Protein AF-A0A960XLS1-F1 (afdb_monomer)

Solvent-accessible surface area (backbone atoms only — not comparable to full-atom values): 12782 Å² total; per-residue (Å²): 134,59,59,42,39,40,30,34,37,23,39,67,90,58,53,60,49,36,35,51,34,42,42,31,60,74,79,52,79,79,41,74,62,40,58,59,20,38,40,70,58,47,58,51,45,67,82,62,80,33,66,76,45,78,40,75,60,77,65,92,53,52,68,72,94,53,29,79,58,49,65,67,47,89,54,50,43,68,85,67,47,75,59,78,71,44,55,29,22,41,37,44,34,39,19,44,78,88,36,69,40,63,55,54,78,94,32,51,75,46,71,49,62,91,61,65,46,77,48,77,50,82,59,67,60,90,70,37,54,80,32,36,44,38,39,75,61,87,69,74,73,60,77,62,45,79,77,41,78,48,77,55,98,75,25,41,35,43,26,31,41,37,48,51,66,34,59,34,31,39,29,34,39,78,55,90,83,58,59,78,90,73,41,45,76,79,46,75,51,61,23,36,84,87,15,41,39,75,48,80,39,85,59,81,92,65,94,72,76,72,47,77,48,76,42,64,75,78,132

Sequence (219 aa):
SRHWTVAWVTTASGAFIKTLWIQGNRSSFWSSHWDKHCRAWYAARNGSQALDGYTSATATSYTGVNSPILPSWDCRDANGNLVPDGQYRFWVQYAEDSGQGPYTTNGLLWTKGPAADEWTYPDQGANFTGMKVVWNPVLPPEPPEITAARIKDGDLILAGVGPASHTFHVITSDDLLLPLSQWTAVATNQINAAGEFSVTNKVEGVSGARLYRLRLPWP

Foldseek 3Di:
DFKWKWKFKAFLVLAGFATAEIEADPVCVPPPLCCWAVVVVVVSCVPPPQYHDYDNDRPPDQFDPNFDAPDADQCAGSVRDHDDWAKMFMKMFIGDSVGYGDMDPSGDIDTDDPAWDKAFDPAPPRRRPRHIYTYHDPDDWDFWDFPDWDDDPQKIKTKTFTDAFFKKFKWKDPDPPDDPVPTHTQDIDTQHRVGIDIDIGHPPDDDHDMDIDMGTDDD

Mean predicted aligned error: 10.86 Å

Structure (mmCIF, N/CA/C/O backbone):
data_AF-A0A960XLS1-F1
#
_entry.id   AF-A0A960XLS1-F1
#
loop_
_atom_site.group_PDB
_atom_site.id
_atom_site.type_symbol
_atom_site.label_atom_id
_atom_site.label_alt_id
_atom_site.label_comp_id
_atom_site.label_asym_id
_atom_site.label_entity_id
_atom_site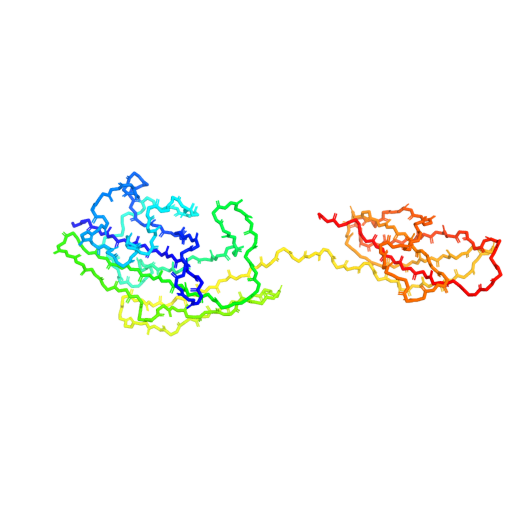.label_seq_id
_atom_site.pdbx_PDB_ins_code
_atom_site.Cartn_x
_atom_site.Cartn_y
_atom_site.Cartn_z
_atom_site.occupancy
_atom_site.B_iso_or_equiv
_atom_site.auth_seq_id
_atom_site.auth_comp_id
_atom_site.auth_asym_id
_atom_site.auth_atom_id
_atom_site.pdbx_PDB_model_num
ATOM 1 N N . SER A 1 1 ? 28.263 12.226 -21.391 1.00 52.28 1 SER A N 1
ATOM 2 C CA . SER A 1 1 ? 27.051 11.515 -21.829 1.00 52.28 1 SER A CA 1
ATOM 3 C C . SER A 1 1 ? 25.921 11.890 -20.894 1.00 52.28 1 SER A C 1
ATOM 5 O O . SER A 1 1 ? 26.189 12.050 -19.707 1.00 52.28 1 SER A O 1
ATOM 7 N N . ARG A 1 2 ? 24.711 12.161 -21.398 1.00 64.06 2 ARG A N 1
ATOM 8 C CA . ARG A 1 2 ? 23.530 12.283 -20.531 1.00 64.06 2 ARG A CA 1
ATOM 9 C C . ARG A 1 2 ? 22.924 10.899 -20.384 1.00 64.06 2 ARG A C 1
ATOM 11 O O . ARG A 1 2 ? 22.768 10.191 -21.373 1.00 64.06 2 ARG A O 1
ATOM 18 N N . HIS A 1 3 ? 22.612 10.549 -19.151 1.00 73.19 3 HIS A N 1
ATOM 19 C CA . HIS A 1 3 ? 22.060 9.259 -18.800 1.00 73.19 3 HIS A CA 1
ATOM 20 C C . HIS A 1 3 ? 20.623 9.448 -18.326 1.00 73.19 3 HIS A C 1
ATOM 22 O O . HIS A 1 3 ? 20.310 10.422 -17.636 1.00 73.19 3 HIS A O 1
ATOM 28 N N . TRP A 1 4 ? 19.757 8.529 -18.728 1.00 78.81 4 TRP A N 1
ATOM 29 C CA . TRP A 1 4 ? 18.318 8.614 -18.552 1.00 78.81 4 TRP A CA 1
ATOM 30 C C . TRP A 1 4 ? 17.868 7.397 -17.767 1.00 78.81 4 TRP A C 1
ATOM 32 O O . TRP A 1 4 ? 18.011 6.269 -18.232 1.00 78.81 4 TRP A O 1
ATOM 42 N N . THR A 1 5 ? 17.335 7.621 -16.570 1.00 81.88 5 THR A N 1
ATOM 43 C CA . THR A 1 5 ? 16.834 6.518 -15.754 1.00 81.88 5 THR A CA 1
ATOM 44 C C . THR A 1 5 ? 15.498 6.870 -15.147 1.00 81.88 5 THR A C 1
ATOM 46 O O . THR A 1 5 ? 15.299 7.980 -14.648 1.00 81.88 5 THR A O 1
ATOM 49 N N . VAL A 1 6 ? 14.578 5.918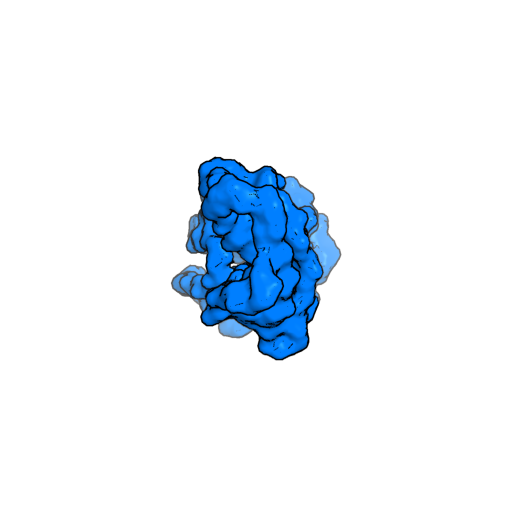 -15.212 1.00 86.12 6 VAL A N 1
ATOM 50 C CA . VAL A 1 6 ? 13.217 6.094 -14.731 1.00 86.12 6 VAL A CA 1
ATOM 51 C C . VAL A 1 6 ? 12.678 4.799 -14.150 1.00 86.12 6 VAL A C 1
ATOM 53 O O . VAL A 1 6 ? 12.883 3.722 -14.709 1.00 86.12 6 VAL A O 1
ATOM 56 N N . ALA A 1 7 ? 11.966 4.925 -13.034 1.00 88.94 7 ALA A N 1
ATOM 57 C CA . ALA A 1 7 ? 11.206 3.854 -12.422 1.00 88.94 7 ALA A CA 1
ATOM 58 C C . ALA A 1 7 ? 9.726 4.233 -12.336 1.00 88.94 7 ALA A C 1
ATOM 60 O O . ALA A 1 7 ? 9.372 5.354 -11.957 1.00 88.94 7 ALA A O 1
ATOM 61 N N . TRP A 1 8 ? 8.848 3.296 -12.676 1.00 92.88 8 TRP A N 1
ATOM 62 C CA . TRP A 1 8 ? 7.403 3.498 -12.620 1.00 92.88 8 TRP A CA 1
ATOM 63 C C . TRP A 1 8 ? 6.681 2.241 -12.162 1.00 92.88 8 TRP A C 1
ATOM 65 O O . TRP A 1 8 ? 7.228 1.139 -12.182 1.00 92.88 8 TRP A O 1
ATOM 75 N N . VAL A 1 9 ? 5.433 2.424 -11.750 1.00 94.25 9 VAL A N 1
ATOM 76 C CA . VAL A 1 9 ? 4.561 1.339 -11.319 1.00 94.25 9 VAL A CA 1
ATOM 77 C C . VAL A 1 9 ? 3.287 1.323 -12.151 1.00 94.25 9 VAL A C 1
ATOM 79 O O . VAL A 1 9 ? 2.709 2.362 -12.490 1.00 94.25 9 VAL A O 1
ATOM 82 N N . THR A 1 10 ? 2.865 0.115 -12.505 1.00 96.56 10 THR A N 1
ATOM 83 C CA . THR A 1 10 ? 1.594 -0.164 -13.166 1.00 96.56 10 THR A CA 1
ATOM 84 C C . THR A 1 10 ? 0.795 -1.162 -12.340 1.00 96.56 10 THR A C 1
ATOM 86 O O . THR A 1 10 ? 1.341 -1.925 -11.541 1.00 96.56 10 THR A O 1
ATOM 89 N N . THR A 1 11 ? -0.506 -1.233 -12.592 1.00 96.81 11 THR A N 1
ATOM 90 C CA . THR A 1 11 ? -1.292 -2.426 -12.252 1.00 96.81 11 THR A CA 1
ATOM 91 C C . THR A 1 11 ? -0.721 -3.659 -12.969 1.00 96.81 11 THR A C 1
ATOM 93 O O . THR A 1 11 ? 0.024 -3.535 -13.952 1.00 96.81 11 THR A O 1
ATOM 96 N N . ALA A 1 12 ? -1.085 -4.864 -12.523 1.00 95.50 12 ALA A N 1
ATOM 97 C CA . ALA A 1 12 ? -0.672 -6.104 -13.185 1.00 95.50 12 ALA A CA 1
ATOM 98 C C . ALA A 1 12 ? -1.080 -6.195 -14.669 1.00 95.50 12 ALA A C 1
ATOM 100 O O . ALA A 1 12 ? -0.363 -6.829 -15.448 1.00 95.50 12 ALA A O 1
ATOM 101 N N . SER A 1 13 ? -2.184 -5.541 -15.057 1.00 95.12 13 SER A N 1
ATOM 102 C CA . SER A 1 13 ? -2.692 -5.460 -16.435 1.00 95.12 13 SER A CA 1
ATOM 103 C C . SER A 1 13 ? -2.012 -4.382 -17.289 1.00 95.12 13 SER A C 1
ATOM 105 O O . SER A 1 13 ? -2.307 -4.271 -18.476 1.00 95.12 13 SER A O 1
ATOM 107 N N . GLY A 1 14 ? -1.091 -3.602 -16.714 1.00 94.06 14 GLY A N 1
ATOM 108 C CA . GLY A 1 14 ? -0.292 -2.606 -17.430 1.00 94.06 14 GLY A CA 1
ATOM 109 C C . GLY A 1 14 ? -0.834 -1.176 -17.374 1.00 94.06 14 GLY A C 1
ATOM 110 O O . GLY A 1 14 ? -0.204 -0.279 -17.929 1.00 94.06 14 GLY A O 1
ATOM 111 N N . ALA A 1 15 ? -1.948 -0.921 -16.679 1.00 95.38 15 ALA A N 1
ATOM 112 C CA . ALA A 1 15 ? -2.426 0.448 -16.479 1.00 95.38 15 ALA A CA 1
ATOM 113 C C . ALA A 1 15 ? -1.453 1.238 -15.590 1.00 95.38 15 ALA A C 1
ATOM 115 O O . ALA A 1 15 ? -1.102 0.784 -14.498 1.00 95.38 15 ALA A O 1
ATOM 116 N N . PHE A 1 16 ? -1.024 2.408 -16.057 1.00 96.31 16 PHE A N 1
ATOM 117 C CA . PHE A 1 16 ? -0.063 3.262 -15.366 1.00 96.31 16 PHE A CA 1
ATOM 118 C C . PHE A 1 16 ? -0.643 3.865 -14.088 1.00 96.31 16 PHE A C 1
ATOM 120 O O . PHE A 1 16 ? -1.756 4.382 -14.097 1.00 96.31 16 PHE A O 1
ATOM 127 N N . ILE A 1 17 ? 0.132 3.825 -13.004 1.00 94.94 17 ILE A N 1
ATOM 128 C CA . ILE A 1 17 ? -0.247 4.436 -11.726 1.00 94.94 17 ILE A CA 1
ATOM 129 C C . ILE A 1 17 ? 0.553 5.719 -11.535 1.00 94.94 17 ILE A C 1
ATOM 131 O O . ILE A 1 17 ? -0.028 6.803 -11.488 1.00 94.94 17 ILE A O 1
ATOM 135 N N . LYS A 1 18 ? 1.887 5.615 -11.474 1.00 91.75 18 LYS A N 1
ATOM 136 C CA . LYS A 1 18 ? 2.768 6.785 -11.410 1.00 91.75 18 LYS A CA 1
ATOM 137 C C . LYS A 1 18 ? 4.217 6.476 -11.747 1.00 91.75 18 LYS A C 1
ATOM 139 O O . LYS A 1 18 ? 4.667 5.330 -11.708 1.00 91.75 18 LYS A O 1
ATOM 144 N N . THR A 1 19 ? 4.958 7.546 -12.005 1.00 91.25 19 THR A N 1
ATOM 145 C CA . THR A 1 19 ? 6.417 7.525 -11.991 1.00 91.25 19 THR A CA 1
ATOM 146 C C . THR A 1 19 ? 6.877 7.617 -10.543 1.00 91.25 19 THR A C 1
ATOM 148 O O . THR A 1 19 ? 6.554 8.576 -9.846 1.00 91.25 19 THR A O 1
ATOM 151 N N . LEU A 1 20 ? 7.620 6.622 -10.079 1.00 87.19 20 LEU A N 1
ATOM 152 C CA . LEU A 1 20 ? 8.132 6.609 -8.711 1.00 87.19 20 LEU A CA 1
ATOM 153 C C . LEU A 1 20 ? 9.377 7.476 -8.598 1.00 87.19 20 LEU A C 1
ATOM 155 O O . LEU A 1 20 ? 9.570 8.185 -7.613 1.00 87.19 20 LEU A O 1
ATOM 159 N N . TRP A 1 21 ? 10.217 7.429 -9.630 1.00 82.88 21 TRP A N 1
ATOM 160 C CA . TRP A 1 21 ? 11.499 8.102 -9.607 1.00 82.88 21 TRP A CA 1
ATOM 161 C C . TRP A 1 21 ? 12.023 8.382 -11.010 1.00 82.88 21 TRP A C 1
ATOM 163 O O . TRP A 1 21 ? 11.884 7.561 -11.917 1.00 82.88 21 TRP A O 1
ATOM 173 N N . ILE A 1 22 ? 12.653 9.545 -11.163 1.00 81.31 22 ILE A N 1
ATOM 174 C CA . ILE A 1 22 ? 13.469 9.901 -12.323 1.00 81.31 22 ILE A CA 1
ATOM 175 C C . ILE A 1 22 ? 14.846 10.369 -11.870 1.00 81.31 22 ILE A C 1
ATOM 177 O O . ILE A 1 22 ? 14.981 11.057 -10.851 1.00 81.31 22 ILE A O 1
ATOM 181 N N . GLN A 1 23 ? 15.848 10.060 -12.685 1.00 76.62 23 GLN A N 1
ATOM 182 C CA . GLN A 1 23 ? 17.189 10.606 -12.556 1.00 76.62 23 GLN A CA 1
ATOM 183 C C . GLN A 1 23 ? 17.457 11.656 -13.626 1.00 76.62 23 GLN A C 1
ATOM 185 O O . GLN A 1 23 ? 17.274 11.400 -14.815 1.00 76.62 23 GLN A O 1
ATOM 190 N N . GLY A 1 24 ? 17.937 12.824 -13.203 1.00 64.69 24 GLY A N 1
ATOM 191 C CA . GLY A 1 24 ? 18.240 13.950 -14.084 1.00 64.69 24 GLY A CA 1
ATOM 192 C C . GLY A 1 24 ? 17.468 15.201 -13.679 1.00 64.69 24 GLY A C 1
ATOM 193 O O . GLY A 1 24 ? 16.767 15.214 -12.674 1.00 64.69 24 GLY A O 1
ATOM 194 N N . ASN A 1 25 ? 17.599 16.292 -14.437 1.00 64.12 25 ASN A N 1
ATOM 195 C CA . ASN A 1 25 ? 16.914 17.550 -14.115 1.00 64.12 25 ASN A CA 1
ATOM 196 C C . ASN A 1 25 ? 15.391 17.335 -14.080 1.00 64.12 25 ASN A C 1
ATOM 198 O O . ASN A 1 25 ? 14.849 16.779 -15.031 1.00 64.12 25 ASN A O 1
ATOM 202 N N . ARG A 1 26 ? 14.682 17.817 -13.048 1.00 65.06 26 ARG A N 1
ATOM 203 C CA . ARG A 1 26 ? 13.215 17.731 -12.970 1.00 65.06 26 ARG A CA 1
ATOM 204 C C . ARG A 1 26 ? 12.559 18.243 -14.254 1.00 65.06 26 ARG A C 1
ATOM 206 O O . ARG A 1 26 ? 11.665 17.578 -14.759 1.00 65.06 26 ARG A O 1
ATOM 213 N N . SER A 1 27 ? 13.053 19.343 -14.837 1.00 68.44 27 SER A N 1
ATOM 214 C CA . SER A 1 27 ? 12.541 19.899 -16.106 1.00 68.44 27 SER A CA 1
ATOM 215 C C . SER A 1 27 ? 12.599 18.916 -17.282 1.00 68.44 27 SER A C 1
ATOM 217 O O . SER A 1 27 ? 11.830 19.044 -18.234 1.00 68.44 27 SER A O 1
ATOM 219 N N . SER A 1 28 ? 13.460 17.898 -17.206 1.00 71.62 28 SER A N 1
ATOM 220 C CA . SER A 1 28 ? 13.529 16.838 -18.203 1.00 71.62 28 SER A CA 1
ATOM 221 C C . SER A 1 28 ? 12.280 15.967 -18.214 1.00 71.62 28 SER A C 1
ATOM 223 O O . SER A 1 28 ? 11.989 15.422 -19.265 1.00 71.62 28 SER A O 1
ATOM 225 N N . PHE A 1 29 ? 11.496 15.859 -17.133 1.00 77.00 29 PHE A N 1
ATOM 226 C CA . PHE A 1 29 ? 10.290 15.012 -17.083 1.00 77.00 29 PHE A CA 1
ATOM 227 C C . PHE A 1 29 ? 9.288 15.325 -18.212 1.00 77.00 29 PHE A C 1
ATOM 229 O O . PHE A 1 29 ? 8.604 14.438 -18.732 1.00 77.00 29 PHE A O 1
ATOM 236 N N . TRP A 1 30 ? 9.232 16.590 -18.631 1.00 79.38 30 TRP A N 1
ATOM 237 C CA . TRP A 1 30 ? 8.376 17.072 -19.719 1.00 79.38 30 TRP A CA 1
ATOM 238 C C . TRP A 1 30 ? 9.078 17.080 -21.083 1.00 79.38 30 TRP A C 1
ATOM 240 O O . TRP A 1 30 ? 8.475 17.443 -22.088 1.00 79.38 30 TRP A O 1
ATOM 250 N N . SER A 1 31 ? 10.343 16.668 -21.142 1.00 82.50 31 SER A N 1
ATOM 251 C CA . SER A 1 31 ? 11.108 16.600 -22.381 1.00 82.50 31 SER A CA 1
ATOM 252 C C . SER A 1 31 ? 10.605 15.474 -23.282 1.00 82.50 31 SER A C 1
ATOM 254 O O . SER A 1 31 ? 10.362 14.349 -22.842 1.00 82.50 31 SER A O 1
ATOM 256 N N . SER A 1 32 ? 10.526 15.761 -24.578 1.00 81.56 32 SER A N 1
ATOM 257 C CA . SER A 1 32 ? 10.305 14.759 -25.622 1.00 81.56 32 SER A CA 1
ATOM 258 C C . SER A 1 32 ? 11.502 13.822 -25.818 1.00 81.56 32 SER A C 1
ATOM 260 O O . SER A 1 32 ? 11.364 12.799 -26.481 1.00 81.56 32 SER A O 1
ATOM 262 N N . HIS A 1 33 ? 12.665 14.106 -25.217 1.00 82.69 33 HIS A N 1
ATOM 263 C CA . HIS A 1 33 ? 13.826 13.212 -25.270 1.00 82.69 33 HIS A CA 1
ATOM 264 C C . HIS A 1 33 ? 13.544 11.834 -24.667 1.00 82.69 33 HIS A C 1
ATOM 266 O O . HIS A 1 33 ? 14.067 10.837 -25.158 1.00 82.69 33 HIS A O 1
ATOM 272 N N . TRP A 1 34 ? 12.659 11.738 -23.674 1.00 86.25 34 TRP A N 1
ATOM 273 C CA . TRP A 1 34 ? 12.304 10.447 -23.091 1.00 86.25 34 TRP A CA 1
ATOM 274 C C . TRP A 1 34 ? 11.673 9.469 -24.092 1.00 86.25 34 TRP A C 1
ATOM 276 O O . TRP A 1 34 ? 11.849 8.270 -23.922 1.00 86.25 34 TRP A O 1
ATOM 286 N N . ASP A 1 35 ? 11.022 9.937 -25.162 1.00 86.56 35 ASP A N 1
ATOM 287 C CA . ASP A 1 35 ? 10.530 9.053 -26.232 1.00 86.56 35 ASP A CA 1
ATOM 288 C C . ASP A 1 35 ? 11.684 8.375 -26.999 1.00 86.56 35 ASP A C 1
ATOM 290 O O . ASP A 1 35 ? 11.578 7.229 -27.432 1.00 86.56 35 ASP A O 1
ATOM 294 N N . LYS A 1 36 ? 12.840 9.044 -27.106 1.00 85.19 36 LYS A N 1
ATOM 295 C CA . LYS A 1 36 ? 14.030 8.538 -27.811 1.00 85.19 36 LYS A CA 1
ATOM 296 C C . LYS A 1 36 ? 14.934 7.646 -26.959 1.00 85.19 36 LYS A C 1
ATOM 298 O O . LYS A 1 36 ? 15.678 6.854 -27.537 1.00 85.19 36 LYS A O 1
ATOM 303 N N . HIS A 1 37 ? 14.854 7.751 -25.632 1.00 84.81 37 HIS A N 1
ATOM 304 C CA . HIS A 1 37 ? 15.751 7.045 -24.708 1.00 84.81 37 HIS A CA 1
ATOM 305 C C . HIS A 1 37 ? 15.012 6.034 -23.823 1.00 84.81 37 HIS A C 1
ATOM 307 O O . HIS A 1 37 ? 15.439 4.888 -23.712 1.00 84.81 37 HIS A O 1
ATOM 313 N N . CYS A 1 38 ? 13.866 6.408 -23.249 1.00 88.88 38 CYS A N 1
ATOM 314 C CA . CYS A 1 38 ? 13.055 5.531 -22.403 1.00 88.88 38 CYS A CA 1
ATOM 315 C C . CYS A 1 38 ? 11.625 5.400 -22.942 1.00 88.88 38 CYS A C 1
ATOM 317 O O . CYS A 1 38 ? 10.649 5.761 -22.275 1.00 88.88 38 CYS A O 1
ATOM 319 N N . ARG A 1 39 ? 11.489 4.885 -24.171 1.00 91.31 39 ARG A N 1
ATOM 320 C CA . ARG A 1 39 ? 10.191 4.788 -24.857 1.00 91.31 39 ARG A CA 1
ATOM 321 C C . ARG A 1 39 ? 9.182 3.914 -24.126 1.00 91.31 39 ARG A C 1
ATOM 323 O O . ARG A 1 39 ? 7.991 4.194 -24.205 1.00 91.31 39 ARG A O 1
ATOM 330 N N . ALA A 1 40 ? 9.631 2.870 -23.426 1.00 93.12 40 ALA A N 1
ATOM 331 C CA . ALA A 1 40 ? 8.726 1.983 -22.699 1.00 93.12 40 ALA A CA 1
ATOM 332 C C . ALA A 1 40 ? 8.013 2.756 -21.582 1.00 93.12 40 ALA A C 1
ATOM 334 O O . ALA A 1 40 ? 6.785 2.733 -21.508 1.00 93.12 40 ALA A O 1
ATOM 335 N N . TRP A 1 41 ? 8.764 3.535 -20.798 1.00 93.12 41 TRP A N 1
ATOM 336 C CA . TRP A 1 41 ? 8.175 4.459 -19.832 1.00 93.12 41 TRP A CA 1
ATOM 337 C C . TRP A 1 41 ? 7.329 5.546 -20.504 1.00 93.12 41 TRP A C 1
ATOM 339 O O . TRP A 1 41 ? 6.206 5.803 -20.071 1.00 93.12 41 TRP A O 1
ATOM 349 N N . TYR A 1 42 ? 7.841 6.183 -21.564 1.00 91.88 42 TYR A N 1
ATOM 350 C CA . TYR A 1 42 ? 7.155 7.297 -22.225 1.00 91.88 42 TYR A CA 1
ATOM 351 C C . TYR A 1 42 ? 5.793 6.884 -22.804 1.00 91.88 42 TYR A C 1
ATOM 353 O O . TYR A 1 42 ? 4.821 7.630 -22.682 1.00 91.88 42 TYR A O 1
ATOM 361 N N . ALA A 1 43 ? 5.708 5.679 -23.372 1.00 92.81 43 ALA A N 1
ATOM 362 C CA . ALA A 1 43 ? 4.460 5.087 -23.834 1.00 92.81 43 ALA A CA 1
ATOM 363 C C . ALA A 1 43 ? 3.550 4.698 -22.659 1.00 92.81 43 ALA A C 1
ATOM 365 O O . ALA A 1 43 ? 2.372 5.048 -22.667 1.00 92.81 43 ALA A O 1
ATOM 366 N N . ALA A 1 44 ? 4.091 4.033 -21.630 1.00 94.75 44 ALA A N 1
ATOM 367 C CA . ALA A 1 44 ? 3.313 3.592 -20.472 1.00 94.75 44 ALA A CA 1
ATOM 368 C C . ALA A 1 44 ? 2.662 4.764 -19.730 1.00 94.75 44 ALA A C 1
ATOM 370 O O . ALA A 1 44 ? 1.482 4.698 -19.395 1.00 94.75 44 ALA A O 1
ATOM 371 N N . ARG A 1 45 ? 3.398 5.861 -19.508 1.00 92.69 45 ARG A N 1
ATOM 372 C CA . ARG A 1 45 ? 2.861 7.027 -18.795 1.00 92.69 45 ARG A CA 1
ATOM 373 C C . ARG A 1 45 ? 1.740 7.728 -19.554 1.00 92.69 45 ARG A C 1
ATOM 375 O O . ARG A 1 45 ? 0.946 8.406 -18.916 1.00 92.69 45 ARG A O 1
ATOM 382 N N . ASN A 1 46 ? 1.702 7.621 -20.886 1.00 92.50 46 ASN A N 1
ATOM 383 C CA . ASN A 1 46 ? 0.688 8.228 -21.754 1.00 92.50 46 ASN A CA 1
ATOM 384 C C . ASN A 1 46 ? 0.331 9.687 -21.375 1.00 92.50 46 ASN A C 1
ATOM 386 O O . ASN A 1 46 ? -0.829 10.041 -21.187 1.00 92.50 46 ASN A O 1
ATOM 390 N N . GLY A 1 47 ? 1.352 10.527 -21.170 1.00 89.31 47 GLY A N 1
ATOM 391 C CA . GLY A 1 47 ? 1.184 11.934 -20.777 1.00 89.31 47 GLY A CA 1
ATOM 392 C C . GLY A 1 47 ? 0.885 12.193 -19.292 1.00 89.31 47 GLY A C 1
ATOM 393 O O . GLY A 1 47 ? 0.841 13.355 -18.892 1.00 89.31 47 GLY A O 1
ATOM 394 N N . SER A 1 48 ? 0.736 11.155 -18.461 1.00 90.50 48 SER A N 1
ATOM 395 C CA . SER A 1 48 ? 0.557 11.293 -17.012 1.00 90.50 48 SER A CA 1
ATOM 396 C C . SER A 1 48 ? 1.697 12.084 -16.372 1.00 90.50 48 SER A C 1
ATOM 398 O O . SER A 1 48 ? 2.882 11.863 -16.646 1.00 90.50 48 SER A O 1
ATOM 400 N N . GLN A 1 49 ? 1.315 13.000 -15.484 1.00 89.00 49 GLN A N 1
ATOM 401 C CA . GLN A 1 49 ? 2.226 13.858 -14.728 1.00 89.00 49 GLN A CA 1
ATOM 402 C C . GLN A 1 49 ? 2.480 13.348 -13.303 1.00 89.00 49 GLN A C 1
ATOM 404 O O . GLN A 1 49 ? 3.168 14.008 -12.529 1.00 89.00 49 GLN A O 1
ATOM 409 N N . ALA A 1 50 ? 1.939 12.176 -12.963 1.00 89.38 50 ALA A N 1
ATOM 410 C CA . ALA A 1 50 ? 2.083 11.562 -11.652 1.00 89.38 50 ALA A CA 1
ATOM 411 C C . ALA A 1 50 ? 3.551 11.190 -11.381 1.00 89.38 50 ALA A C 1
ATOM 413 O O . ALA A 1 50 ? 4.106 10.305 -12.046 1.00 89.38 50 ALA A O 1
ATOM 414 N N . LEU A 1 51 ? 4.167 11.872 -10.413 1.00 86.81 51 LEU A N 1
ATOM 415 C CA . LEU A 1 51 ? 5.575 11.729 -10.048 1.00 86.81 51 LEU A CA 1
ATOM 416 C C . LEU A 1 51 ? 5.760 11.894 -8.532 1.00 86.81 51 LEU A C 1
ATOM 418 O O . LEU A 1 51 ? 5.415 12.951 -8.008 1.00 86.81 51 LEU A O 1
ATOM 422 N N . ASP A 1 52 ? 6.362 10.901 -7.871 1.00 78.81 52 ASP A N 1
ATOM 423 C CA . ASP A 1 52 ? 6.689 10.963 -6.434 1.00 78.81 52 ASP A CA 1
ATOM 424 C C . ASP A 1 52 ? 8.049 11.594 -6.146 1.00 78.81 52 ASP A C 1
ATOM 426 O O . ASP A 1 52 ? 8.143 12.633 -5.494 1.00 78.81 52 ASP A O 1
ATOM 430 N N . GLY A 1 53 ? 9.124 10.966 -6.624 1.00 66.56 53 GLY A N 1
ATOM 431 C CA . GLY A 1 53 ? 10.495 11.346 -6.299 1.00 66.56 53 GLY A CA 1
ATOM 432 C C . GLY A 1 53 ? 11.281 11.864 -7.501 1.00 66.56 53 GLY A C 1
ATOM 433 O O . GLY A 1 53 ? 11.142 11.389 -8.626 1.00 66.56 53 GLY A O 1
ATOM 434 N N . TYR A 1 54 ? 12.171 12.823 -7.251 1.00 63.75 54 TYR A N 1
ATOM 435 C CA . TYR A 1 54 ? 13.188 13.294 -8.194 1.00 63.75 54 TYR A CA 1
ATOM 436 C C . TYR A 1 54 ? 14.532 13.346 -7.473 1.00 63.75 54 TYR A C 1
ATOM 438 O O . TYR A 1 54 ? 14.593 13.803 -6.331 1.00 63.75 54 TYR A O 1
ATOM 446 N N . THR A 1 55 ? 15.613 12.953 -8.147 1.00 56.00 55 THR A N 1
ATOM 447 C CA . THR A 1 55 ? 16.969 13.290 -7.700 1.00 56.00 55 THR A CA 1
ATOM 448 C C . THR A 1 55 ? 17.737 13.995 -8.820 1.00 56.00 55 THR A C 1
ATOM 450 O O . THR A 1 55 ? 17.729 13.577 -9.977 1.00 56.00 55 THR A O 1
ATOM 453 N N . SER A 1 56 ? 18.422 15.092 -8.473 1.00 48.69 56 SER A N 1
ATOM 454 C CA . SER A 1 56 ? 19.259 15.884 -9.391 1.00 48.69 56 SER A CA 1
ATOM 455 C C . SER A 1 56 ? 20.585 15.209 -9.756 1.00 48.69 56 SER A C 1
ATOM 457 O O . SER A 1 56 ? 21.375 15.769 -10.518 1.00 48.69 56 SER A O 1
ATOM 459 N N . ALA A 1 57 ? 20.864 14.039 -9.177 1.00 50.66 57 ALA A N 1
ATOM 460 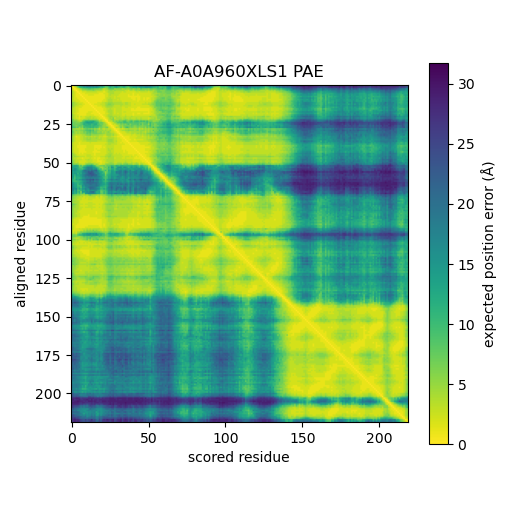C CA . ALA A 1 57 ? 22.150 13.378 -9.285 1.00 50.66 57 ALA A CA 1
ATOM 461 C C . ALA A 1 57 ? 22.381 12.903 -10.723 1.00 50.66 57 ALA A C 1
ATOM 463 O O . ALA A 1 57 ? 21.666 12.042 -11.230 1.00 50.66 57 ALA A O 1
ATOM 464 N N . THR A 1 58 ? 23.414 13.440 -11.370 1.00 50.81 58 THR A N 1
ATOM 465 C CA . THR A 1 58 ? 23.938 12.869 -12.614 1.00 50.81 58 THR A CA 1
ATOM 466 C C . THR A 1 58 ? 24.784 11.660 -12.223 1.00 50.81 58 THR A C 1
ATOM 468 O O . THR A 1 58 ? 25.898 11.847 -11.738 1.00 50.81 58 THR A O 1
ATOM 471 N N . ALA A 1 59 ? 24.278 10.430 -12.362 1.00 52.34 59 ALA A N 1
ATOM 472 C CA . ALA A 1 59 ? 25.159 9.268 -12.258 1.00 52.34 59 ALA A CA 1
ATOM 473 C C . ALA A 1 59 ? 26.060 9.250 -13.495 1.00 52.34 59 ALA A C 1
ATOM 475 O O . ALA A 1 59 ? 25.582 9.312 -14.624 1.00 52.34 59 ALA A O 1
ATOM 476 N N . THR A 1 60 ? 27.370 9.230 -13.270 1.00 49.31 60 THR A N 1
ATOM 477 C CA . THR A 1 60 ? 28.395 9.144 -14.320 1.00 49.31 60 THR A CA 1
ATOM 478 C C . THR A 1 60 ? 28.799 7.696 -14.619 1.00 49.31 60 THR A C 1
ATOM 480 O O . THR A 1 60 ? 29.581 7.454 -15.535 1.00 49.31 60 THR A O 1
ATOM 483 N N . SER A 1 61 ? 28.273 6.731 -13.853 1.00 51.34 61 SER A N 1
ATOM 484 C CA . SER A 1 61 ? 28.408 5.288 -14.061 1.00 51.34 61 SER A CA 1
ATOM 485 C C . SER A 1 61 ? 27.226 4.543 -13.430 1.00 51.34 61 SER A C 1
ATOM 487 O O . SER A 1 61 ? 26.698 4.979 -12.409 1.00 51.34 61 SER A O 1
ATOM 489 N N . TYR A 1 62 ? 26.828 3.413 -14.022 1.00 55.97 62 TYR A N 1
ATOM 490 C CA . TYR A 1 62 ? 25.672 2.604 -13.592 1.00 55.97 62 TYR A CA 1
ATOM 491 C C . TYR A 1 62 ? 26.064 1.237 -13.016 1.00 55.97 62 TYR A C 1
ATOM 493 O O . TYR A 1 62 ? 25.243 0.332 -12.915 1.00 55.97 62 TYR A O 1
ATOM 501 N N . THR A 1 63 ? 27.321 1.072 -12.605 1.00 49.28 63 THR A N 1
ATOM 502 C CA . THR A 1 63 ? 27.798 -0.129 -11.906 1.00 49.28 63 THR A CA 1
ATOM 503 C C . THR A 1 63 ? 27.678 0.044 -10.392 1.00 49.28 63 THR A C 1
ATOM 505 O O . THR A 1 63 ? 28.081 1.079 -9.857 1.00 49.28 63 THR A O 1
ATOM 508 N N . GLY A 1 64 ? 27.197 -0.979 -9.683 1.00 48.44 64 GLY A N 1
ATOM 509 C CA . GLY A 1 64 ? 27.114 -0.972 -8.217 1.00 48.44 64 GLY A CA 1
ATOM 510 C C . GLY A 1 64 ? 26.005 -0.058 -7.677 1.00 48.44 64 GLY A C 1
ATOM 511 O O . GLY A 1 64 ? 24.924 0.013 -8.248 1.00 48.44 64 GLY A O 1
ATOM 512 N N . VAL A 1 65 ? 26.271 0.663 -6.584 1.00 40.78 65 VAL A N 1
ATOM 513 C CA . VAL A 1 65 ? 25.291 1.495 -5.840 1.00 40.78 65 VAL A CA 1
ATOM 514 C C . VAL A 1 65 ? 24.719 2.701 -6.607 1.00 40.78 65 VAL A C 1
ATOM 516 O O . VAL A 1 65 ? 23.833 3.378 -6.097 1.00 40.78 65 VAL A O 1
ATOM 519 N N . ASN A 1 66 ? 25.214 2.970 -7.820 1.00 43.28 66 ASN A N 1
ATOM 520 C CA . ASN A 1 66 ? 24.721 4.027 -8.711 1.00 43.28 66 ASN A CA 1
ATOM 521 C C . ASN A 1 66 ? 23.689 3.524 -9.739 1.00 43.28 66 ASN A C 1
ATOM 523 O O . ASN A 1 66 ? 23.160 4.323 -10.513 1.00 43.28 66 ASN A O 1
ATOM 527 N N . SER A 1 67 ? 23.413 2.214 -9.771 1.00 51.03 67 SER A N 1
ATOM 528 C CA . SER A 1 67 ? 22.272 1.661 -10.504 1.00 51.03 67 SER A CA 1
ATOM 529 C C . SER A 1 67 ? 20.956 2.137 -9.874 1.00 51.03 67 SER A C 1
ATOM 531 O O . SER A 1 67 ? 20.911 2.360 -8.663 1.00 51.03 67 SER A O 1
ATOM 533 N N . PRO A 1 68 ? 19.875 2.303 -10.656 1.00 53.03 68 PRO A N 1
ATOM 534 C CA . PRO A 1 68 ? 18.559 2.646 -10.125 1.00 53.03 68 PRO A CA 1
ATOM 535 C C . PRO A 1 68 ? 18.071 1.587 -9.137 1.00 53.03 68 PRO A C 1
ATOM 537 O O . PRO A 1 68 ? 17.511 0.558 -9.511 1.00 53.03 68 PRO A O 1
ATOM 540 N N . ILE A 1 69 ? 18.265 1.869 -7.854 1.00 59.16 69 ILE A N 1
ATOM 541 C CA . ILE A 1 69 ? 17.586 1.172 -6.773 1.00 59.16 69 ILE A CA 1
ATOM 542 C C . ILE A 1 69 ? 16.112 1.544 -6.911 1.00 59.16 69 ILE A C 1
ATOM 544 O O . ILE A 1 69 ? 15.772 2.729 -6.966 1.00 59.16 69 ILE A O 1
ATOM 548 N N . LEU A 1 70 ? 15.233 0.546 -7.001 1.00 63.84 70 LEU A N 1
ATOM 549 C CA . LEU A 1 70 ? 13.804 0.817 -6.921 1.00 63.84 70 LEU A CA 1
ATOM 550 C C . LEU A 1 70 ? 13.516 1.513 -5.588 1.00 63.84 70 LEU A C 1
ATOM 552 O O . LEU A 1 70 ? 13.853 0.965 -4.534 1.00 63.84 70 LEU A O 1
ATOM 556 N N . PRO A 1 71 ? 12.942 2.726 -5.610 1.00 59.78 71 PRO A N 1
ATOM 557 C CA . PRO A 1 71 ? 12.573 3.400 -4.382 1.00 59.78 71 PRO A CA 1
ATOM 558 C C . PRO A 1 71 ? 11.464 2.606 -3.685 1.00 59.78 71 PRO A C 1
ATOM 560 O O . PRO A 1 71 ? 10.640 1.951 -4.327 1.00 59.78 71 PRO A O 1
ATOM 563 N N . SER A 1 72 ? 11.416 2.713 -2.360 1.00 71.31 72 SER A N 1
ATOM 564 C CA . SER A 1 72 ? 10.223 2.367 -1.588 1.00 71.31 72 SER A CA 1
ATOM 565 C C . SER A 1 72 ? 8.996 3.044 -2.205 1.00 71.31 72 SER A C 1
ATOM 567 O O . SER A 1 72 ? 9.064 4.230 -2.540 1.00 71.31 72 SER A O 1
ATOM 569 N N . TRP A 1 73 ? 7.882 2.325 -2.323 1.00 82.19 73 TRP A N 1
ATOM 570 C CA . TRP A 1 73 ? 6.617 2.900 -2.772 1.00 82.19 73 TRP A CA 1
ATOM 571 C C . TRP A 1 73 ? 5.644 2.969 -1.600 1.00 82.19 73 TRP A C 1
ATOM 573 O O . TRP A 1 73 ? 5.377 1.973 -0.933 1.00 82.19 73 TRP A O 1
ATOM 583 N N . ASP A 1 74 ? 5.067 4.145 -1.384 1.00 82.69 74 ASP A N 1
ATOM 584 C CA . ASP A 1 74 ? 4.053 4.403 -0.357 1.00 82.69 74 ASP A CA 1
ATOM 585 C C . ASP A 1 74 ? 2.668 3.822 -0.697 1.00 82.69 74 ASP A C 1
ATOM 587 O O . ASP A 1 74 ? 1.694 4.074 0.012 1.00 82.69 74 ASP A O 1
ATOM 591 N N . CYS A 1 75 ? 2.576 3.055 -1.789 1.00 89.06 75 CYS A N 1
ATOM 592 C CA . CYS A 1 75 ? 1.352 2.466 -2.314 1.00 89.06 75 CYS A CA 1
ATOM 593 C C . CYS A 1 75 ? 0.244 3.487 -2.591 1.00 89.06 75 CYS A C 1
ATOM 595 O O . CYS A 1 75 ? -0.937 3.149 -2.497 1.00 89.06 75 CYS A O 1
ATOM 597 N N . ARG A 1 76 ? 0.595 4.729 -2.947 1.00 89.19 76 ARG A N 1
ATOM 598 C CA . ARG A 1 76 ? -0.380 5.760 -3.315 1.00 89.19 76 ARG A CA 1
ATOM 599 C C . ARG A 1 76 ? -0.376 6.068 -4.804 1.00 89.19 76 ARG A C 1
ATOM 601 O O . ARG A 1 76 ? 0.655 5.984 -5.474 1.00 89.19 76 ARG A O 1
ATOM 608 N N . ASP A 1 77 ? -1.541 6.445 -5.318 1.00 90.44 77 ASP A N 1
ATOM 609 C CA . ASP A 1 77 ? -1.729 6.925 -6.686 1.00 90.44 77 ASP A CA 1
ATOM 610 C C . ASP A 1 77 ? -1.272 8.391 -6.858 1.00 90.44 77 ASP A C 1
ATOM 612 O O . ASP A 1 77 ? -0.633 8.983 -5.983 1.00 90.44 77 ASP A O 1
ATOM 616 N N . ALA A 1 78 ? -1.569 8.981 -8.018 1.00 87.56 78 ALA A N 1
ATOM 617 C CA . ALA A 1 78 ? -1.248 10.372 -8.344 1.00 87.56 78 ALA A CA 1
ATOM 618 C C . ALA A 1 78 ? -1.976 11.413 -7.473 1.00 87.56 78 ALA A C 1
ATOM 620 O O . ALA A 1 78 ? -1.511 12.543 -7.353 1.00 87.56 78 ALA A O 1
ATOM 621 N N . ASN A 1 79 ? -3.113 11.036 -6.890 1.00 87.56 79 ASN A N 1
ATOM 622 C CA . ASN A 1 79 ? -3.957 11.887 -6.058 1.00 87.56 79 ASN A CA 1
ATOM 623 C C . ASN A 1 79 ? -3.660 11.698 -4.561 1.00 87.56 79 ASN A C 1
ATOM 625 O O . ASN A 1 79 ? -4.314 12.313 -3.723 1.00 87.56 79 ASN A O 1
ATOM 629 N N . GLY A 1 80 ? -2.696 10.838 -4.217 1.00 84.81 80 GLY A N 1
ATOM 630 C CA . GLY A 1 80 ? -2.371 10.489 -2.838 1.00 84.81 80 GLY A CA 1
ATOM 631 C C . GLY A 1 80 ? -3.302 9.439 -2.226 1.00 84.81 80 GLY A C 1
ATOM 632 O O . GLY A 1 80 ? -3.192 9.171 -1.029 1.00 84.81 80 GLY A O 1
ATOM 633 N N . ASN A 1 81 ? -4.189 8.808 -3.001 1.00 89.81 81 ASN A N 1
ATOM 634 C CA . ASN A 1 81 ? -5.057 7.746 -2.494 1.00 89.81 81 ASN A CA 1
ATOM 635 C C . ASN A 1 81 ? -4.288 6.433 -2.395 1.00 89.81 81 ASN A C 1
ATOM 637 O O . ASN A 1 81 ? -3.531 6.093 -3.302 1.00 89.81 81 ASN A O 1
ATOM 641 N N . LEU A 1 82 ? -4.514 5.669 -1.323 1.00 90.06 82 LEU A N 1
ATOM 642 C CA . LEU A 1 82 ? -3.952 4.327 -1.201 1.00 90.06 82 LEU A CA 1
ATOM 643 C C . LEU A 1 82 ? -4.540 3.419 -2.287 1.00 90.06 82 LEU A C 1
ATOM 645 O O . LEU A 1 82 ? -5.759 3.340 -2.438 1.00 90.06 82 LEU A O 1
ATOM 649 N N . VAL A 1 83 ? -3.682 2.713 -3.021 1.00 93.12 83 VAL A N 1
ATOM 650 C CA . VAL A 1 83 ? -4.142 1.740 -4.009 1.00 93.12 83 VAL A CA 1
ATOM 651 C C . VAL A 1 83 ? -4.643 0.455 -3.322 1.00 93.12 83 VAL A C 1
ATOM 653 O O . VAL A 1 83 ? -4.113 0.071 -2.268 1.00 93.12 83 VAL A O 1
ATOM 656 N N . PRO A 1 84 ? -5.647 -0.237 -3.893 1.00 93.88 84 PRO A N 1
ATOM 657 C CA . PRO A 1 84 ? -6.169 -1.483 -3.333 1.00 93.88 84 PRO A CA 1
ATOM 658 C C . PRO A 1 84 ? -5.100 -2.567 -3.169 1.00 93.88 84 PRO A C 1
ATOM 660 O O . PRO A 1 84 ? -4.057 -2.546 -3.824 1.00 93.88 84 PRO A O 1
ATOM 663 N N . ASP A 1 85 ? -5.364 -3.552 -2.322 1.00 94.25 85 ASP A N 1
ATOM 664 C CA . ASP A 1 85 ? -4.554 -4.770 -2.305 1.00 94.25 85 ASP A CA 1
ATOM 665 C C . ASP A 1 85 ? -4.690 -5.507 -3.641 1.00 94.25 85 ASP A C 1
ATOM 667 O O . ASP A 1 85 ? -5.742 -5.482 -4.286 1.00 94.25 85 ASP A O 1
ATOM 671 N N . GLY A 1 86 ? -3.605 -6.131 -4.088 1.00 95.56 86 GLY A N 1
ATOM 672 C CA . GLY A 1 86 ? -3.559 -6.748 -5.406 1.00 95.56 86 GLY A CA 1
ATOM 673 C C . GLY A 1 86 ? -2.177 -6.730 -6.037 1.00 95.56 86 GLY A C 1
ATOM 674 O O . GLY A 1 86 ? -1.174 -6.398 -5.411 1.00 95.56 86 GLY A O 1
ATOM 675 N N . GLN A 1 87 ? -2.127 -7.130 -7.303 1.00 96.62 87 GLN A N 1
ATOM 676 C CA . GLN A 1 87 ? -0.875 -7.288 -8.029 1.00 96.62 87 GLN A CA 1
ATOM 677 C C . GLN A 1 87 ? -0.480 -6.024 -8.796 1.00 96.62 87 GLN A C 1
ATOM 679 O O . GLN A 1 87 ? -1.276 -5.436 -9.536 1.00 96.62 87 GLN A O 1
ATOM 684 N N . TYR A 1 88 ? 0.797 -5.677 -8.682 1.00 96.19 88 TYR A N 1
ATOM 685 C CA . TYR A 1 88 ? 1.417 -4.510 -9.294 1.00 96.19 88 TYR A CA 1
ATOM 686 C C . TYR A 1 88 ? 2.721 -4.904 -9.977 1.00 96.19 88 TYR A C 1
ATOM 688 O O . TYR A 1 88 ? 3.374 -5.869 -9.582 1.00 96.19 88 TYR A O 1
ATOM 696 N N . ARG A 1 89 ? 3.100 -4.163 -11.019 1.00 95.19 89 ARG A N 1
ATOM 697 C CA . ARG A 1 89 ? 4.389 -4.332 -11.692 1.00 95.19 89 ARG A CA 1
ATOM 698 C C . ARG A 1 89 ? 5.225 -3.083 -11.512 1.00 95.19 89 ARG A C 1
ATOM 700 O O . ARG A 1 89 ? 4.788 -1.989 -11.871 1.00 95.19 89 ARG A O 1
ATOM 707 N N . PHE A 1 90 ? 6.433 -3.271 -11.006 1.00 92.81 90 PHE A N 1
ATOM 708 C CA . PHE A 1 90 ? 7.459 -2.245 -10.998 1.00 92.81 90 PHE A CA 1
ATOM 709 C C . PHE A 1 90 ? 8.318 -2.367 -12.236 1.00 92.81 90 PHE A C 1
ATOM 711 O O . PHE A 1 90 ? 8.638 -3.462 -12.698 1.00 92.81 90 PHE A O 1
ATOM 718 N N . TRP A 1 91 ? 8.708 -1.224 -12.760 1.00 92.50 91 TRP A N 1
ATOM 719 C CA . TRP A 1 91 ? 9.487 -1.144 -13.969 1.00 92.50 91 TRP A CA 1
ATOM 720 C C . TRP A 1 91 ? 10.638 -0.191 -13.754 1.00 92.50 91 TRP A C 1
ATOM 722 O O . TRP A 1 91 ? 10.475 0.853 -13.123 1.00 92.50 91 TRP A O 1
ATOM 732 N N . VAL A 1 92 ? 11.782 -0.541 -14.324 1.00 89.38 92 VAL A N 1
ATOM 733 C CA . VAL A 1 92 ? 12.940 0.342 -14.409 1.00 89.38 92 VAL A CA 1
ATOM 734 C C . VAL A 1 92 ? 13.397 0.352 -15.851 1.00 89.38 92 VAL A C 1
ATOM 736 O O . VAL A 1 92 ? 13.478 -0.706 -16.472 1.00 89.38 92 VAL A O 1
ATOM 739 N N . GLN A 1 93 ? 13.689 1.533 -16.383 1.00 88.75 93 GLN A N 1
ATOM 740 C CA . GLN A 1 93 ? 14.328 1.697 -17.678 1.00 88.75 93 GLN A CA 1
ATOM 741 C C . GLN A 1 93 ? 15.556 2.585 -17.535 1.00 88.75 93 GLN A C 1
ATOM 743 O O . GLN A 1 93 ? 15.506 3.637 -16.898 1.00 88.75 93 GLN A O 1
ATOM 748 N N . TYR A 1 94 ? 16.638 2.136 -18.158 1.00 81.75 94 TYR A N 1
ATOM 749 C CA . TYR A 1 94 ? 17.905 2.839 -18.272 1.00 81.75 94 TYR A CA 1
ATOM 750 C C . TYR A 1 94 ? 18.168 3.154 -19.740 1.00 81.75 94 TYR A C 1
ATOM 752 O O . TYR A 1 94 ? 17.844 2.322 -20.580 1.00 81.75 94 TYR A O 1
ATOM 760 N N . ALA A 1 95 ? 18.764 4.302 -20.060 1.00 81.19 95 ALA A N 1
ATOM 761 C CA . ALA A 1 95 ? 19.203 4.630 -21.408 1.00 81.19 95 ALA A CA 1
ATOM 762 C C . ALA A 1 95 ? 20.326 5.673 -21.462 1.00 81.19 95 ALA A C 1
ATOM 764 O O . ALA A 1 95 ? 20.470 6.532 -20.594 1.00 81.19 95 ALA A O 1
ATOM 765 N N . GLU A 1 96 ? 21.093 5.606 -22.544 1.00 76.75 96 GLU A N 1
ATOM 766 C CA . GLU A 1 96 ? 22.130 6.569 -22.909 1.00 76.75 96 GLU A CA 1
ATOM 767 C C . GLU A 1 96 ? 21.595 7.554 -23.954 1.00 76.75 96 GLU A C 1
ATOM 769 O O . GLU A 1 96 ? 20.671 7.246 -24.709 1.00 76.75 96 GLU A O 1
ATOM 774 N N . ASP A 1 97 ? 22.238 8.714 -24.079 1.00 71.25 97 ASP A N 1
ATOM 775 C CA . ASP A 1 97 ? 21.911 9.717 -25.108 1.00 71.25 97 ASP A CA 1
ATOM 776 C C . ASP A 1 97 ? 22.026 9.177 -26.555 1.00 71.25 97 ASP A C 1
ATOM 778 O O . ASP A 1 97 ? 21.518 9.780 -27.496 1.00 71.25 97 ASP A O 1
ATOM 782 N N . SER A 1 98 ? 22.684 8.030 -26.757 1.00 69.25 98 SER A N 1
ATOM 783 C CA . SER A 1 98 ? 22.871 7.396 -28.065 1.00 69.25 98 SER A CA 1
ATOM 784 C C . SER A 1 98 ? 21.745 6.442 -28.488 1.00 69.25 98 SER A C 1
ATOM 786 O O . SER A 1 98 ? 21.765 5.983 -29.631 1.00 69.25 98 SER A O 1
ATOM 788 N N . GLY A 1 99 ? 20.753 6.141 -27.637 1.00 76.19 99 GLY A N 1
ATOM 789 C CA . GLY A 1 99 ? 19.636 5.285 -28.053 1.00 76.19 99 GLY A CA 1
ATOM 790 C C . GLY A 1 99 ? 18.711 4.792 -26.943 1.00 76.19 99 GLY A C 1
ATOM 791 O O . GLY A 1 99 ? 18.792 5.215 -25.794 1.00 76.19 99 GLY A O 1
ATOM 792 N N . GLN A 1 100 ? 17.812 3.877 -27.315 1.00 84.69 100 GLN A N 1
ATOM 793 C CA . GLN A 1 100 ? 16.934 3.184 -26.371 1.00 84.69 100 GLN A CA 1
ATOM 794 C C . GLN A 1 100 ? 17.763 2.240 -25.512 1.00 84.69 100 GLN A C 1
ATOM 796 O O . GLN A 1 100 ? 18.534 1.441 -26.047 1.00 84.69 100 GLN A O 1
ATOM 801 N N . GLY A 1 101 ? 17.577 2.296 -24.200 1.00 79.06 101 GLY A N 1
ATOM 802 C CA . GLY A 1 101 ? 18.227 1.350 -23.308 1.00 79.06 101 GLY A CA 1
ATOM 803 C C . GLY A 1 101 ? 17.263 0.337 -22.683 1.00 79.06 101 GLY A C 1
ATOM 804 O O . GLY A 1 101 ? 16.040 0.394 -22.894 1.00 79.06 101 GLY A O 1
ATOM 805 N N . PRO A 1 102 ? 17.830 -0.652 -21.975 1.00 85.19 102 PRO A N 1
ATOM 806 C CA . PRO A 1 102 ? 17.094 -1.797 -21.473 1.00 85.19 102 PRO A CA 1
ATOM 807 C C . PRO A 1 102 ? 16.082 -1.380 -20.407 1.00 85.19 102 PRO A C 1
ATOM 809 O O . PRO A 1 102 ? 16.228 -0.361 -19.732 1.00 85.19 102 PRO A O 1
ATOM 812 N N . TYR A 1 103 ? 15.070 -2.217 -20.227 1.00 88.75 103 TYR A N 1
ATOM 813 C CA . TYR A 1 103 ? 14.119 -2.114 -19.133 1.00 88.75 103 TYR A CA 1
ATOM 814 C C . TYR A 1 103 ? 13.841 -3.498 -18.557 1.00 88.75 103 TYR A C 1
ATOM 816 O O . TYR A 1 103 ? 14.132 -4.515 -19.191 1.00 88.75 103 TYR A O 1
ATOM 824 N N . THR A 1 104 ? 13.292 -3.535 -17.348 1.00 88.81 104 THR A N 1
ATOM 825 C CA . THR A 1 104 ? 12.982 -4.788 -16.656 1.00 88.81 104 THR A CA 1
ATOM 826 C C . THR A 1 104 ? 12.077 -5.692 -17.496 1.00 88.81 104 THR A C 1
ATOM 828 O O . THR A 1 104 ? 11.029 -5.258 -17.983 1.00 88.81 104 THR A O 1
ATOM 831 N N . THR A 1 105 ? 12.437 -6.969 -17.618 1.00 88.56 105 THR A N 1
ATOM 832 C CA . THR A 1 105 ? 11.678 -7.953 -18.404 1.00 88.56 105 THR A CA 1
ATOM 833 C C . THR A 1 105 ? 10.345 -8.252 -17.724 1.00 88.56 105 THR A C 1
ATOM 835 O O . THR A 1 105 ? 10.322 -8.598 -16.545 1.00 88.56 105 THR A O 1
ATOM 838 N N . ASN A 1 106 ? 9.239 -8.125 -18.467 1.00 90.19 106 ASN A N 1
ATOM 839 C CA . ASN A 1 106 ? 7.853 -8.328 -18.013 1.00 90.19 106 ASN A CA 1
ATOM 840 C C . ASN A 1 106 ? 7.392 -7.457 -16.827 1.00 90.19 106 ASN A C 1
ATOM 842 O O . ASN A 1 106 ? 6.260 -7.617 -16.374 1.00 90.19 106 ASN A O 1
ATOM 846 N N . GLY A 1 107 ? 8.220 -6.540 -16.329 1.00 90.94 107 GLY A N 1
ATOM 847 C CA . GLY A 1 107 ? 7.964 -5.829 -15.079 1.00 90.94 107 GLY A CA 1
ATOM 848 C C . GLY A 1 107 ? 8.063 -6.756 -13.864 1.00 90.94 107 GLY A C 1
ATOM 849 O O . GLY A 1 107 ? 7.690 -7.932 -13.896 1.00 90.94 107 GLY A O 1
ATOM 850 N N . LEU A 1 108 ? 8.571 -6.215 -12.768 1.00 92.25 108 LEU A N 1
ATOM 851 C CA . LEU A 1 108 ? 8.758 -6.924 -11.513 1.00 92.25 108 LEU A CA 1
ATOM 852 C C . LEU A 1 108 ? 7.420 -7.018 -10.786 1.00 92.25 108 LEU A C 1
ATOM 854 O O . LEU A 1 108 ? 6.907 -6.022 -10.277 1.00 92.25 108 LEU A O 1
ATOM 858 N N . LEU A 1 109 ? 6.829 -8.209 -10.806 1.00 94.44 109 LEU A N 1
ATOM 859 C CA . LEU A 1 109 ? 5.537 -8.462 -10.185 1.00 94.44 109 LEU A CA 1
ATOM 860 C C . LEU A 1 109 ? 5.677 -8.502 -8.661 1.00 94.44 109 LEU A C 1
ATOM 862 O O . LEU A 1 109 ? 6.486 -9.260 -8.133 1.00 94.44 109 LEU A O 1
ATOM 866 N N . TRP A 1 110 ? 4.821 -7.757 -7.975 1.00 94.50 110 TRP A N 1
ATOM 867 C CA . TRP A 1 110 ? 4.654 -7.799 -6.528 1.00 94.50 110 TRP A CA 1
ATOM 868 C C . TRP A 1 110 ? 3.178 -7.821 -6.168 1.00 94.50 110 TRP A C 1
ATOM 870 O O . TRP A 1 110 ? 2.339 -7.284 -6.895 1.00 94.50 110 TRP A O 1
ATOM 880 N N . THR A 1 111 ? 2.860 -8.466 -5.051 1.00 95.00 111 THR A N 1
ATOM 881 C CA . THR A 1 111 ? 1.493 -8.558 -4.541 1.00 95.00 111 THR A CA 1
ATOM 882 C C . THR A 1 111 ? 1.397 -7.723 -3.276 1.00 95.00 111 THR A C 1
ATOM 884 O O . THR A 1 111 ? 1.919 -8.114 -2.239 1.00 95.00 111 THR A O 1
ATOM 887 N N . LYS A 1 112 ? 0.709 -6.583 -3.365 1.00 92.56 112 LYS A N 1
ATOM 888 C CA . LYS A 1 112 ? 0.385 -5.752 -2.211 1.00 92.56 112 LYS A CA 1
ATOM 889 C C . LYS A 1 112 ? -0.632 -6.471 -1.336 1.00 92.56 112 LYS A C 1
ATOM 891 O O . LYS A 1 112 ? -1.716 -6.815 -1.815 1.00 92.56 112 LYS A O 1
ATOM 896 N N . GLY A 1 113 ? -0.290 -6.630 -0.064 1.00 90.62 113 GLY A N 1
ATOM 897 C CA . GLY A 1 113 ? -1.203 -7.053 0.990 1.00 90.62 113 GLY A CA 1
ATOM 898 C C . GLY A 1 113 ? -1.477 -5.946 2.017 1.00 90.62 113 GLY A C 1
ATOM 899 O O . GLY A 1 113 ? -0.915 -4.848 1.928 1.00 90.62 113 GLY A O 1
ATOM 900 N N . PRO A 1 114 ? -2.303 -6.251 3.031 1.00 86.44 114 PRO A N 1
ATOM 901 C CA . PRO A 1 114 ? -2.685 -5.287 4.061 1.00 86.44 114 PRO A CA 1
ATOM 902 C C . PRO A 1 114 ? -1.569 -5.012 5.084 1.00 86.44 114 PRO A C 1
ATOM 904 O O . PRO A 1 114 ? -1.603 -3.990 5.764 1.00 86.44 114 PRO A O 1
ATOM 907 N N . ALA A 1 115 ? -0.590 -5.913 5.211 1.00 86.56 115 ALA A N 1
ATOM 908 C CA . ALA A 1 115 ? 0.523 -5.809 6.154 1.00 86.56 115 ALA A CA 1
ATOM 909 C C . ALA A 1 115 ? 1.769 -5.180 5.513 1.00 86.56 115 ALA A C 1
ATOM 911 O O . ALA A 1 115 ? 1.879 -5.120 4.288 1.00 86.56 115 ALA A O 1
ATOM 912 N N . ALA A 1 116 ? 2.705 -4.734 6.357 1.00 87.75 116 ALA A N 1
ATOM 913 C CA . ALA A 1 116 ? 4.029 -4.311 5.912 1.00 87.75 116 ALA A CA 1
ATOM 914 C C . ALA A 1 116 ? 4.738 -5.451 5.179 1.00 87.75 116 ALA A C 1
ATOM 916 O O . ALA A 1 116 ? 4.618 -6.612 5.573 1.00 87.75 116 ALA A O 1
ATOM 917 N N . ASP A 1 117 ? 5.472 -5.108 4.128 1.00 87.75 117 ASP A N 1
ATOM 918 C CA . ASP A 1 117 ? 6.184 -6.075 3.304 1.00 87.75 117 ASP A CA 1
ATOM 919 C C . ASP A 1 117 ? 7.480 -5.475 2.750 1.00 87.75 117 ASP A C 1
ATOM 921 O O . ASP A 1 117 ? 7.530 -4.308 2.350 1.00 87.75 117 ASP A O 1
ATOM 925 N N . GLU A 1 118 ? 8.533 -6.285 2.712 1.00 89.00 118 GLU A N 1
ATOM 926 C CA . GLU A 1 118 ? 9.787 -5.971 2.036 1.00 89.00 118 GLU A CA 1
ATOM 927 C C . GLU A 1 118 ? 10.129 -7.129 1.107 1.00 89.00 118 GLU A C 1
ATOM 929 O O . GLU A 1 118 ? 10.417 -8.243 1.542 1.00 89.00 118 GLU A O 1
ATOM 934 N N . TRP A 1 119 ? 10.122 -6.846 -0.191 1.00 89.31 119 TRP A N 1
ATOM 935 C CA . TRP A 1 119 ? 10.319 -7.854 -1.217 1.00 89.31 119 TRP A CA 1
ATOM 936 C C . TRP A 1 119 ? 11.527 -7.519 -2.080 1.00 89.31 119 TRP A C 1
ATOM 938 O O . TRP A 1 119 ? 11.567 -6.471 -2.728 1.00 89.31 119 TRP A O 1
ATOM 948 N N . THR A 1 120 ? 12.501 -8.427 -2.119 1.00 87.88 120 THR A N 1
ATOM 949 C CA . THR A 1 120 ? 13.689 -8.328 -2.971 1.00 87.88 120 THR A CA 1
ATOM 950 C C . THR A 1 120 ? 13.476 -9.090 -4.275 1.00 87.88 120 THR A C 1
ATOM 952 O O . THR A 1 120 ? 12.887 -10.171 -4.311 1.00 87.88 120 THR A O 1
ATOM 955 N N . TYR A 1 121 ? 13.951 -8.522 -5.378 1.00 86.62 121 TYR A N 1
ATOM 956 C CA . TYR A 1 121 ? 13.870 -9.152 -6.690 1.00 86.62 121 TYR A CA 1
ATOM 957 C C . TYR A 1 121 ? 15.216 -9.757 -7.088 1.00 86.62 121 TYR A C 1
ATOM 959 O O . TYR A 1 121 ? 16.259 -9.193 -6.749 1.00 86.62 121 TYR A O 1
ATOM 967 N N . PRO A 1 122 ? 15.212 -10.857 -7.861 1.00 86.62 122 PRO A N 1
ATOM 968 C CA . PRO A 1 122 ? 16.413 -11.325 -8.533 1.00 86.62 122 PRO A CA 1
ATOM 969 C C . PRO A 1 122 ? 16.979 -10.253 -9.467 1.00 86.62 122 PRO A C 1
ATOM 971 O O . PRO A 1 122 ? 16.229 -9.520 -10.121 1.00 86.62 122 PRO A O 1
ATOM 974 N N . ASP A 1 123 ? 18.302 -10.221 -9.575 1.00 84.38 123 ASP A N 1
ATOM 975 C CA . ASP A 1 123 ? 19.001 -9.347 -10.508 1.00 84.38 123 ASP A CA 1
ATOM 976 C C . ASP A 1 123 ? 18.586 -9.655 -11.957 1.00 84.38 123 ASP A C 1
ATOM 978 O O . ASP A 1 123 ? 18.574 -10.808 -12.398 1.00 84.38 123 ASP A O 1
ATOM 982 N N . GLN A 1 124 ? 18.273 -8.616 -12.731 1.00 83.44 124 GLN A N 1
ATOM 983 C CA . GLN A 1 124 ? 17.947 -8.728 -14.154 1.00 83.44 124 GLN A CA 1
ATOM 984 C C . GLN A 1 124 ? 19.149 -8.317 -15.007 1.00 83.44 124 GLN A C 1
ATOM 986 O O . GLN A 1 124 ? 19.148 -7.303 -15.708 1.00 83.44 124 GLN A O 1
ATOM 991 N N . GLY A 1 125 ? 20.202 -9.130 -14.934 1.00 77.69 125 GLY A N 1
ATOM 992 C CA . GLY A 1 125 ? 21.488 -8.843 -15.566 1.00 77.69 125 GLY A CA 1
ATOM 993 C C . GLY A 1 125 ? 22.267 -7.739 -14.844 1.00 77.69 125 GLY A C 1
ATOM 994 O O . GLY A 1 125 ? 21.910 -7.304 -13.755 1.00 77.69 125 GLY A O 1
ATOM 995 N N . ALA A 1 126 ? 23.354 -7.273 -15.461 1.00 74.12 126 ALA A N 1
ATOM 996 C CA . ALA A 1 126 ? 24.309 -6.372 -14.807 1.00 74.12 126 ALA A CA 1
ATOM 997 C C . ALA A 1 126 ? 23.773 -4.957 -14.511 1.00 74.12 126 ALA A C 1
ATOM 999 O O . ALA A 1 126 ? 24.374 -4.239 -13.718 1.00 74.12 126 ALA A O 1
ATOM 1000 N N . ASN A 1 127 ? 22.672 -4.555 -15.153 1.00 72.00 127 ASN A N 1
ATOM 1001 C CA . ASN A 1 127 ? 22.154 -3.182 -15.101 1.00 72.00 127 ASN A CA 1
ATOM 1002 C C . ASN A 1 127 ? 21.036 -2.987 -14.065 1.00 72.00 127 ASN A C 1
ATOM 1004 O O . ASN A 1 127 ? 20.623 -1.858 -13.817 1.00 72.00 127 ASN A O 1
ATOM 1008 N N . PHE A 1 128 ? 20.506 -4.079 -13.512 1.00 76.94 128 PHE A N 1
ATOM 1009 C CA . PHE A 1 128 ? 19.343 -4.068 -12.632 1.00 76.94 128 PHE A CA 1
ATOM 1010 C C . PHE A 1 128 ? 19.592 -5.030 -11.479 1.00 76.94 128 PHE A C 1
ATOM 1012 O O . PHE A 1 128 ? 19.209 -6.198 -11.546 1.00 76.94 128 PHE A O 1
ATOM 1019 N N . THR A 1 129 ? 20.269 -4.544 -10.444 1.00 76.62 129 THR A N 1
ATOM 1020 C CA . THR A 1 129 ? 20.660 -5.358 -9.291 1.00 76.62 129 THR A CA 1
ATOM 1021 C C . THR A 1 129 ? 20.134 -4.778 -7.984 1.00 76.62 129 THR A C 1
ATOM 1023 O O . THR A 1 129 ? 19.877 -3.577 -7.886 1.00 76.62 129 THR A O 1
ATOM 1026 N N . GLY A 1 130 ? 19.922 -5.632 -6.978 1.00 74.94 130 GLY A N 1
ATOM 1027 C CA . GLY A 1 130 ? 19.529 -5.191 -5.628 1.00 74.94 130 GLY A CA 1
ATOM 1028 C C . GLY A 1 130 ? 18.174 -4.474 -5.557 1.00 74.94 130 GLY A C 1
ATOM 1029 O O . GLY A 1 130 ? 17.928 -3.667 -4.660 1.00 74.94 130 GLY A O 1
ATOM 1030 N N . MET A 1 131 ? 17.296 -4.743 -6.522 1.00 80.38 131 MET A N 1
ATOM 1031 C CA . MET A 1 131 ? 15.965 -4.156 -6.600 1.00 80.38 131 MET A CA 1
ATOM 1032 C C . MET A 1 131 ? 15.085 -4.677 -5.467 1.00 80.38 131 MET A C 1
ATOM 1034 O O . MET A 1 131 ? 15.023 -5.883 -5.223 1.00 80.38 131 MET A O 1
ATOM 1038 N N . LYS A 1 132 ? 14.342 -3.779 -4.820 1.00 84.44 132 LYS A N 1
ATOM 1039 C CA . LYS A 1 132 ? 13.338 -4.154 -3.828 1.00 84.44 132 LYS A CA 1
ATOM 1040 C C . LYS A 1 132 ? 12.148 -3.212 -3.829 1.00 84.44 132 LYS A C 1
ATOM 1042 O O . LYS A 1 132 ? 12.254 -2.074 -4.275 1.00 84.44 132 LYS A O 1
ATOM 1047 N N . VAL A 1 133 ? 11.034 -3.687 -3.297 1.00 86.12 133 VAL A N 1
ATOM 1048 C CA . VAL A 1 133 ? 9.905 -2.853 -2.886 1.00 86.12 133 VAL A CA 1
ATOM 1049 C C . VAL A 1 133 ? 9.779 -2.939 -1.372 1.00 86.12 133 VAL A C 1
ATOM 1051 O O . VAL A 1 133 ? 9.926 -4.009 -0.789 1.00 86.12 133 VAL A O 1
ATOM 1054 N N . VAL A 1 134 ? 9.530 -1.791 -0.747 1.00 85.69 134 VAL A N 1
ATOM 1055 C CA . VAL A 1 134 ? 9.228 -1.693 0.681 1.00 85.69 134 VAL A CA 1
ATOM 1056 C C . VAL A 1 134 ? 7.868 -1.026 0.805 1.00 85.69 134 VAL A C 1
ATOM 1058 O O . VAL A 1 134 ? 7.696 0.100 0.333 1.00 85.69 134 VAL A O 1
ATOM 1061 N N . TRP A 1 135 ? 6.930 -1.729 1.428 1.00 88.25 135 TRP A N 1
ATOM 1062 C CA . TRP A 1 135 ? 5.602 -1.259 1.782 1.00 88.25 135 TRP A CA 1
ATOM 1063 C C . TRP A 1 135 ? 5.486 -1.215 3.301 1.00 88.25 135 TRP A C 1
ATOM 1065 O O . TRP A 1 135 ? 5.626 -2.231 3.975 1.00 88.25 135 TRP A O 1
ATOM 1075 N N . ASN A 1 136 ? 5.211 -0.032 3.840 1.00 86.50 136 ASN A N 1
ATOM 1076 C CA . ASN A 1 136 ? 4.956 0.146 5.260 1.00 86.50 136 ASN A CA 1
ATOM 1077 C C . ASN A 1 136 ? 3.590 0.829 5.440 1.00 86.50 136 ASN A C 1
ATOM 1079 O O . ASN A 1 136 ? 3.518 2.057 5.326 1.00 86.50 136 ASN A O 1
ATOM 1083 N N . PRO A 1 137 ? 2.499 0.071 5.664 1.00 83.19 137 PRO A N 1
ATOM 1084 C CA . PRO A 1 137 ? 1.195 0.654 5.919 1.00 83.19 137 PRO A CA 1
ATOM 1085 C C . PRO A 1 137 ? 1.238 1.517 7.174 1.00 83.19 137 PRO A C 1
ATOM 1087 O O . PRO A 1 137 ? 1.846 1.157 8.182 1.00 83.19 137 PRO A O 1
ATOM 1090 N N . VAL A 1 138 ? 0.496 2.623 7.146 1.00 72.75 138 VAL A N 1
ATOM 1091 C CA . VAL A 1 138 ? 0.023 3.222 8.394 1.00 72.75 138 VAL A CA 1
ATOM 1092 C C . VAL A 1 138 ? -1.050 2.277 8.918 1.00 72.75 138 VAL A C 1
ATOM 1094 O O . VAL A 1 138 ? -2.187 2.303 8.447 1.00 72.75 138 VAL A O 1
ATOM 1097 N N . LEU A 1 139 ? -0.662 1.374 9.820 1.00 66.75 139 LEU A N 1
ATOM 1098 C CA . LEU A 1 139 ? -1.622 0.500 10.477 1.00 66.75 139 LEU A CA 1
ATOM 1099 C C . LEU A 1 139 ? -2.596 1.376 11.277 1.00 66.75 139 LEU A C 1
ATOM 1101 O O . LEU A 1 139 ? -2.151 2.333 11.923 1.00 66.75 139 LEU A O 1
ATOM 1105 N N . PRO A 1 140 ? -3.911 1.090 11.242 1.00 66.56 140 PRO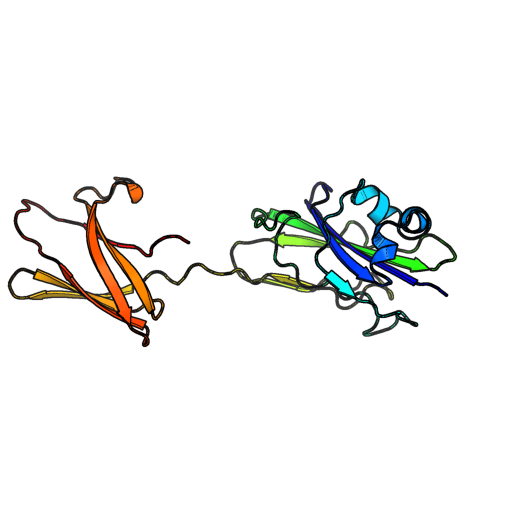 A N 1
ATOM 1106 C CA . PRO A 1 140 ? -4.816 1.715 12.189 1.00 66.56 140 PRO A CA 1
ATOM 1107 C C . PRO A 1 140 ? -4.296 1.441 13.607 1.00 66.56 140 PRO A C 1
ATOM 1109 O O . PRO A 1 140 ? -3.704 0.378 13.835 1.00 66.56 140 PRO A O 1
ATOM 1112 N N . PRO A 1 141 ? -4.490 2.376 14.553 1.00 67.12 141 PRO A N 1
ATOM 1113 C CA . PRO A 1 141 ? -4.083 2.148 15.927 1.00 67.12 141 PRO A CA 1
ATOM 1114 C C . PRO A 1 141 ? -4.683 0.824 16.413 1.00 67.12 141 PRO A C 1
ATOM 1116 O O . PRO A 1 141 ? -5.855 0.545 16.137 1.00 67.12 141 PRO A O 1
ATOM 1119 N N . GLU A 1 142 ? -3.874 -0.003 17.079 1.00 73.88 142 GLU A N 1
ATOM 1120 C CA . GLU A 1 142 ? -4.324 -1.303 17.581 1.00 73.88 142 GLU A CA 1
ATOM 1121 C C . GLU A 1 142 ? -5.610 -1.109 18.403 1.00 73.88 142 GLU A C 1
ATOM 1123 O O . GLU A 1 142 ? -5.697 -0.154 19.181 1.00 73.88 142 GLU A O 1
ATOM 1128 N N . PRO A 1 143 ? -6.669 -1.910 18.197 1.00 79.25 143 PRO A N 1
ATOM 1129 C CA . PRO A 1 143 ? -7.901 -1.708 18.940 1.00 79.25 143 PRO A CA 1
ATOM 1130 C C . PRO A 1 143 ? -7.620 -1.825 20.445 1.00 79.25 143 PRO A C 1
ATOM 1132 O O . PRO A 1 143 ? -6.864 -2.705 20.851 1.00 79.25 143 PRO A O 1
ATOM 1135 N N . PRO A 1 144 ? -8.225 -0.973 21.288 1.00 88.19 144 PRO A N 1
ATOM 1136 C CA . PRO A 1 144 ? -8.046 -1.079 22.726 1.00 88.19 144 PRO A CA 1
ATOM 1137 C C . PRO A 1 144 ? -8.539 -2.437 23.237 1.00 88.19 144 PRO A C 1
ATOM 1139 O O . PRO A 1 144 ? -9.633 -2.894 22.889 1.00 88.19 144 PRO A O 1
ATOM 1142 N N . GLU A 1 145 ? -7.733 -3.056 24.089 1.00 92.19 145 GLU A N 1
ATOM 1143 C CA . GLU A 1 145 ? -7.985 -4.344 24.720 1.00 92.19 145 GLU A CA 1
ATOM 1144 C C . GLU A 1 145 ? -8.557 -4.134 26.123 1.00 92.19 145 GLU A C 1
ATOM 1146 O O . GLU A 1 145 ? -8.026 -3.352 26.909 1.00 92.19 145 GLU A O 1
ATOM 1151 N N . ILE A 1 146 ? -9.630 -4.852 26.463 1.00 94.19 146 ILE A N 1
ATOM 1152 C CA . ILE A 1 146 ? -10.154 -4.900 27.833 1.00 94.19 146 ILE A CA 1
ATOM 1153 C C . ILE A 1 146 ? -9.382 -5.980 28.595 1.00 94.19 146 ILE A C 1
ATOM 1155 O O . ILE A 1 146 ? -9.604 -7.166 28.367 1.00 94.19 146 ILE A O 1
ATOM 1159 N N . THR A 1 147 ? -8.530 -5.581 29.538 1.00 96.56 147 THR A N 1
ATOM 1160 C CA . THR A 1 147 ? -7.783 -6.514 30.402 1.00 96.56 147 THR A CA 1
ATOM 1161 C C . THR A 1 147 ? -8.541 -6.854 31.684 1.00 96.56 147 THR A C 1
ATOM 1163 O O . THR A 1 147 ? -8.276 -7.876 32.316 1.00 96.56 147 THR A O 1
ATOM 1166 N N . ALA A 1 148 ? -9.510 -6.021 32.078 1.00 95.75 148 ALA A N 1
ATOM 1167 C CA . ALA A 1 148 ? -10.378 -6.287 33.215 1.00 95.75 148 ALA A CA 1
ATOM 1168 C C . ALA A 1 148 ? -11.783 -5.711 33.013 1.00 95.75 148 ALA A C 1
ATOM 1170 O O . ALA A 1 148 ? -11.953 -4.545 32.655 1.00 95.75 148 ALA A O 1
ATOM 1171 N N . ALA A 1 149 ? -12.795 -6.508 33.350 1.00 95.06 149 ALA A N 1
ATOM 1172 C CA . ALA A 1 149 ? -14.183 -6.080 33.468 1.00 95.06 149 ALA A CA 1
ATOM 1173 C C . ALA A 1 149 ? -14.702 -6.469 34.855 1.00 95.06 149 ALA A C 1
ATOM 1175 O O . ALA A 1 149 ? -14.572 -7.620 35.270 1.00 95.06 149 ALA A O 1
ATOM 1176 N N . ARG A 1 150 ? -15.259 -5.509 35.597 1.00 94.25 150 ARG A N 1
ATOM 1177 C CA . ARG A 1 150 ? -15.776 -5.747 36.952 1.00 94.25 150 ARG A CA 1
ATOM 1178 C C . ARG A 1 150 ? -16.990 -4.882 37.246 1.00 94.25 150 ARG A C 1
ATOM 1180 O O . ARG A 1 150 ? -17.064 -3.751 36.776 1.00 94.25 150 ARG A O 1
ATOM 1187 N N . ILE A 1 151 ? -17.899 -5.399 38.067 1.00 92.12 151 ILE A N 1
ATOM 1188 C CA . ILE A 1 151 ? -19.001 -4.616 38.627 1.00 92.12 151 ILE A CA 1
ATOM 1189 C C . ILE A 1 151 ? -18.570 -4.064 39.982 1.00 92.12 151 ILE A C 1
ATOM 1191 O O . ILE A 1 151 ? -18.060 -4.807 40.822 1.00 92.12 151 ILE A O 1
ATOM 1195 N N . LYS A 1 152 ? -18.779 -2.767 40.201 1.00 91.38 152 LYS A N 1
ATOM 1196 C CA . LYS A 1 152 ? -18.595 -2.126 41.503 1.00 91.38 152 LYS A CA 1
ATOM 1197 C C . LYS A 1 152 ? -19.693 -1.089 41.701 1.00 91.38 152 LYS A C 1
ATOM 1199 O O . LYS A 1 152 ? -19.915 -0.276 40.815 1.00 91.38 152 LYS A O 1
ATOM 1204 N N . ASP A 1 153 ? -20.376 -1.144 42.842 1.00 90.62 153 ASP A N 1
ATOM 1205 C CA . ASP A 1 153 ? -21.444 -0.201 43.208 1.00 90.62 153 ASP A CA 1
ATOM 1206 C C . ASP A 1 153 ? -22.553 -0.068 42.135 1.00 90.62 153 ASP A C 1
ATOM 1208 O O . ASP A 1 153 ? -23.146 0.991 41.962 1.00 90.62 153 ASP A O 1
ATOM 1212 N N . GLY A 1 154 ? -22.827 -1.154 41.395 1.00 87.31 154 GLY A N 1
ATOM 1213 C CA . GLY A 1 154 ? -23.826 -1.194 40.315 1.00 87.31 154 GLY A CA 1
ATOM 1214 C C . GLY A 1 154 ? -23.325 -0.743 38.936 1.00 87.31 154 GLY A C 1
ATOM 1215 O O . GLY A 1 154 ? -24.045 -0.899 37.951 1.00 87.31 154 GLY A O 1
ATOM 1216 N N . ASP A 1 155 ? -22.084 -0.263 38.838 1.00 90.69 155 ASP A N 1
ATOM 1217 C CA . ASP A 1 155 ? -21.487 0.198 37.587 1.00 90.69 155 ASP A CA 1
ATOM 1218 C C . ASP A 1 155 ? -20.518 -0.832 36.995 1.00 90.69 155 ASP A C 1
ATOM 1220 O O . ASP A 1 155 ? -19.787 -1.524 37.711 1.00 90.69 155 ASP A O 1
ATOM 1224 N N . LEU A 1 156 ? -20.475 -0.898 35.663 1.00 92.31 156 LEU A N 1
ATOM 1225 C CA . LEU A 1 156 ? -19.507 -1.682 34.908 1.00 92.31 156 LEU A CA 1
ATOM 1226 C C . LEU A 1 156 ? -18.229 -0.875 34.707 1.00 92.31 156 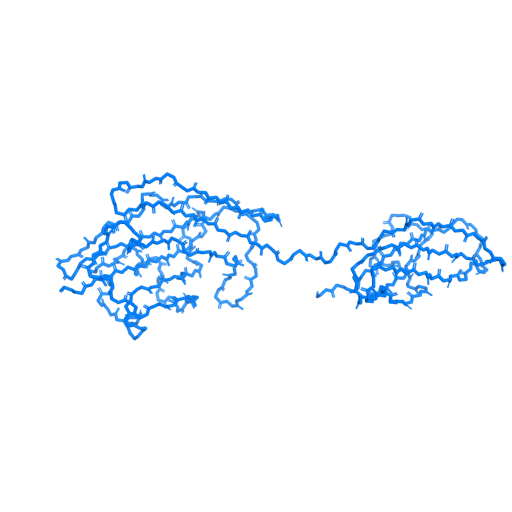LEU A C 1
ATOM 1228 O O . LEU A 1 156 ? -18.196 0.094 33.947 1.00 92.31 156 LEU A O 1
ATOM 1232 N N . ILE A 1 157 ? -17.149 -1.325 35.333 1.00 95.62 157 ILE A N 1
ATOM 1233 C CA . ILE A 1 157 ? -15.816 -0.769 35.138 1.00 95.62 157 ILE A CA 1
ATOM 1234 C C . ILE A 1 157 ? -15.071 -1.637 34.128 1.00 95.62 157 ILE A C 1
ATOM 1236 O O . ILE A 1 157 ? -14.816 -2.816 34.385 1.00 95.62 157 ILE A O 1
ATOM 1240 N N . LEU A 1 158 ? -14.700 -1.032 33.001 1.00 96.62 158 LEU A N 1
ATOM 1241 C CA . LEU A 1 158 ? -13.805 -1.616 32.005 1.00 96.62 158 LEU A CA 1
ATOM 1242 C C . LEU A 1 158 ? -12.437 -0.954 32.138 1.00 96.62 158 LEU A C 1
ATOM 1244 O O . LEU A 1 158 ? -12.342 0.272 32.116 1.00 96.62 158 LEU A O 1
ATOM 1248 N N . ALA A 1 159 ? -11.388 -1.754 32.266 1.00 96.69 159 ALA A N 1
ATOM 1249 C CA . ALA A 1 159 ? -10.009 -1.291 32.262 1.00 96.69 159 ALA A CA 1
ATOM 1250 C C . ALA A 1 159 ? -9.195 -2.082 31.245 1.00 96.69 159 ALA A C 1
ATOM 1252 O O . ALA A 1 159 ? -9.549 -3.214 30.897 1.00 96.69 159 ALA A O 1
ATOM 1253 N N . GLY A 1 160 ? -8.123 -1.473 30.757 1.00 95.88 160 GLY A N 1
ATOM 1254 C CA . GLY A 1 160 ? -7.385 -2.056 29.660 1.00 95.88 160 GLY A CA 1
ATOM 1255 C C . GLY A 1 160 ? -6.265 -1.197 29.121 1.00 95.88 160 GLY A C 1
ATOM 1256 O O . GLY A 1 160 ? -5.882 -0.193 29.727 1.00 95.88 160 GLY A O 1
ATOM 1257 N N . VAL A 1 161 ? -5.762 -1.627 27.969 1.00 94.56 161 VAL A N 1
ATOM 1258 C CA . VAL A 1 161 ? -4.657 -0.988 27.260 1.00 94.56 161 VAL A CA 1
ATOM 1259 C C . VAL A 1 161 ? -5.033 -0.665 25.820 1.00 94.56 161 VAL A C 1
ATOM 1261 O O . VAL A 1 161 ? -5.971 -1.232 25.266 1.00 94.56 161 VAL A O 1
ATOM 1264 N N . GLY A 1 162 ? -4.316 0.261 25.201 1.00 91.81 162 GLY A N 1
ATOM 1265 C CA . GLY A 1 162 ? -4.456 0.563 23.788 1.00 91.81 162 GLY A CA 1
ATOM 1266 C C . GLY A 1 162 ? -3.563 1.723 23.347 1.00 91.81 162 GLY A C 1
ATOM 1267 O O . GLY A 1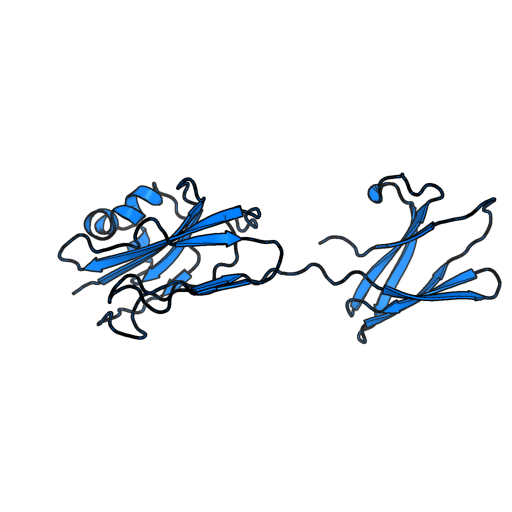 162 ? -2.623 2.094 24.053 1.00 91.81 162 GLY A O 1
ATOM 1268 N N . PRO A 1 163 ? -3.846 2.322 22.183 1.00 89.69 163 PRO A N 1
ATOM 1269 C CA . PRO A 1 163 ? -3.015 3.365 21.600 1.00 89.69 163 PRO A CA 1
ATOM 1270 C C . PRO A 1 163 ? -2.953 4.605 22.492 1.00 89.69 163 PRO A C 1
ATOM 1272 O O . PRO A 1 163 ? -3.968 5.258 22.741 1.00 89.69 163 PRO A O 1
ATOM 1275 N N . ALA A 1 164 ? -1.753 4.942 22.965 1.00 91.44 164 ALA A N 1
ATOM 1276 C CA . ALA A 1 164 ? -1.543 6.059 23.879 1.00 91.44 164 ALA A CA 1
ATOM 1277 C C . ALA A 1 164 ? -2.125 7.370 23.330 1.00 91.44 164 ALA A C 1
ATOM 1279 O O . ALA A 1 164 ? -2.029 7.658 22.134 1.00 91.44 164 ALA A O 1
ATOM 1280 N N . SER A 1 165 ? -2.720 8.171 24.214 1.00 89.50 165 SER A N 1
ATOM 1281 C CA . SER A 1 165 ? -3.303 9.481 23.889 1.00 89.50 165 SER A CA 1
ATOM 1282 C C . SER A 1 165 ? -4.419 9.453 22.830 1.00 89.50 165 SER A C 1
ATOM 1284 O O . SER A 1 165 ? -4.676 10.473 22.191 1.00 89.50 165 SER A O 1
ATOM 1286 N N . HIS A 1 166 ? -5.081 8.308 22.623 1.00 90.00 166 HIS A N 1
ATOM 1287 C CA . HIS A 1 166 ? -6.234 8.207 21.727 1.00 90.00 166 HIS A CA 1
ATOM 1288 C C . HIS A 1 166 ? -7.560 8.278 22.483 1.00 90.00 166 HIS A C 1
ATOM 1290 O O . HIS A 1 166 ? -7.724 7.748 23.582 1.00 90.00 166 HIS A O 1
ATOM 1296 N N . THR A 1 167 ? -8.547 8.880 21.825 1.00 92.19 167 THR A N 1
ATOM 1297 C CA . THR A 1 167 ? -9.942 8.846 22.272 1.00 92.19 167 THR A CA 1
ATOM 1298 C C . THR A 1 167 ? -10.564 7.508 21.901 1.00 92.19 167 THR A C 1
ATOM 1300 O O . THR A 1 167 ? -10.305 6.991 20.820 1.00 92.19 167 THR A O 1
ATOM 1303 N N . PHE A 1 168 ? -11.441 6.970 22.740 1.00 92.75 168 PHE A N 1
ATOM 1304 C CA . PHE A 1 168 ? -12.285 5.831 22.399 1.00 92.75 168 PHE A CA 1
ATOM 1305 C C . PHE A 1 168 ? -13.711 6.026 22.910 1.00 92.75 168 PHE A C 1
ATOM 1307 O O . PHE A 1 168 ? -13.973 6.794 23.837 1.00 92.75 168 PHE A O 1
ATOM 1314 N N . HIS A 1 169 ? -14.637 5.289 22.310 1.00 93.12 169 HIS A N 1
ATOM 1315 C CA . HIS A 1 169 ? -16.020 5.183 22.742 1.00 93.12 169 HIS A CA 1
ATOM 1316 C C . HIS A 1 169 ? -16.296 3.790 23.297 1.00 93.12 169 HIS A C 1
ATOM 1318 O O . HIS A 1 169 ? -15.824 2.791 22.749 1.00 93.12 169 HIS A O 1
ATOM 1324 N N . VAL A 1 170 ? -17.119 3.721 24.338 1.00 93.69 170 VAL A N 1
ATOM 1325 C CA . VAL A 1 170 ? -17.785 2.483 24.743 1.00 93.69 170 VAL A CA 1
ATOM 1326 C C . VAL A 1 170 ? -19.132 2.453 24.035 1.00 93.69 170 VAL A C 1
ATOM 1328 O O . VAL A 1 170 ? -19.935 3.374 24.193 1.00 93.69 170 VAL A O 1
ATOM 1331 N N . ILE A 1 171 ? -19.369 1.416 23.238 1.00 92.81 171 ILE A N 1
ATOM 1332 C CA . ILE A 1 171 ? -20.637 1.178 22.542 1.00 92.81 171 ILE A CA 1
ATOM 1333 C C . ILE A 1 171 ? -21.336 -0.053 23.121 1.00 92.81 171 ILE A C 1
ATOM 1335 O O . ILE A 1 171 ? -20.674 -0.991 23.570 1.00 92.81 171 ILE A O 1
ATOM 1339 N N . THR A 1 172 ? -22.668 -0.053 23.105 1.00 93.00 172 THR A N 1
ATOM 1340 C CA . THR A 1 172 ? -23.507 -1.139 23.619 1.00 93.00 172 THR A CA 1
ATOM 1341 C C . THR A 1 172 ? -24.609 -1.536 22.637 1.00 93.00 172 THR A C 1
ATOM 1343 O O . THR A 1 172 ? -25.059 -0.718 21.830 1.00 93.00 172 THR A O 1
ATOM 1346 N N . SER A 1 173 ? -25.027 -2.797 22.724 1.00 92.88 173 SER A N 1
ATOM 1347 C CA . SER A 1 173 ? -26.162 -3.384 22.007 1.00 92.88 173 SER A CA 1
ATOM 1348 C C . SER A 1 173 ? -26.765 -4.516 22.846 1.00 92.88 173 SER A C 1
ATOM 1350 O O . SER A 1 173 ? -26.072 -5.116 23.671 1.00 92.88 173 SER A O 1
ATOM 1352 N N . ASP A 1 174 ? -28.042 -4.808 22.644 1.00 92.06 174 ASP A N 1
ATOM 1353 C CA . ASP A 1 174 ? -28.724 -6.018 23.115 1.00 92.06 174 ASP A CA 1
ATOM 1354 C C . ASP A 1 174 ? -28.762 -7.127 22.045 1.00 92.06 174 ASP A C 1
ATOM 1356 O O . ASP A 1 174 ? -28.994 -8.289 22.372 1.00 92.06 174 ASP A O 1
ATOM 1360 N N . ASP A 1 175 ? -28.451 -6.791 20.791 1.00 90.44 175 ASP A N 1
ATOM 1361 C CA . ASP A 1 175 ? -28.372 -7.718 19.664 1.00 90.44 175 ASP A CA 1
ATOM 1362 C C . ASP A 1 175 ? -26.952 -7.746 19.071 1.00 90.44 175 ASP A C 1
ATOM 1364 O O . ASP A 1 175 ? -26.402 -6.727 18.634 1.00 90.44 175 ASP A O 1
ATOM 1368 N N . LEU A 1 176 ? -26.349 -8.938 19.058 1.00 89.00 176 LEU A N 1
ATOM 1369 C CA . LEU A 1 176 ? -25.019 -9.185 18.493 1.00 89.00 176 LEU A CA 1
ATOM 1370 C C . LEU A 1 176 ? -25.008 -9.078 16.959 1.00 89.00 176 LEU A C 1
ATOM 1372 O O . LEU A 1 176 ? -23.948 -8.869 16.372 1.00 89.00 176 LEU A O 1
ATOM 1376 N N . LEU A 1 177 ? -26.166 -9.239 16.315 1.00 92.88 177 LEU A N 1
ATOM 1377 C CA . LEU A 1 177 ? -26.314 -9.257 14.862 1.00 92.88 177 LEU A CA 1
ATOM 1378 C C . LEU A 1 177 ? -26.469 -7.855 14.258 1.00 92.88 177 LEU A C 1
ATOM 1380 O O . LEU A 1 177 ? -26.302 -7.700 13.046 1.00 92.88 177 LEU A O 1
ATOM 1384 N N . LEU A 1 178 ? -2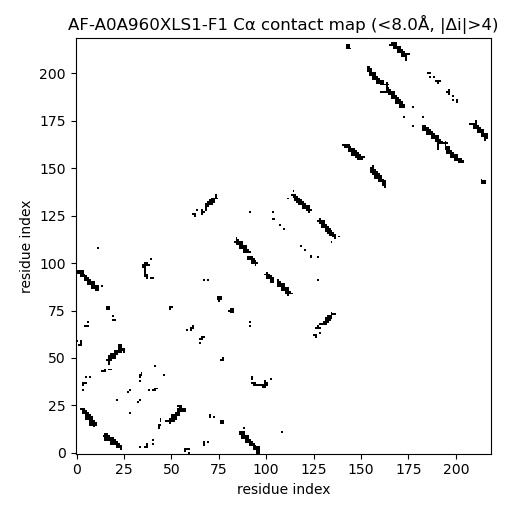6.740 -6.825 15.071 1.00 93.12 178 LEU A N 1
ATOM 1385 C CA . LEU A 1 178 ? -26.799 -5.448 14.584 1.00 93.12 178 LEU A CA 1
ATOM 1386 C C . LEU A 1 178 ? -25.418 -4.989 14.081 1.00 93.12 178 LEU A C 1
ATOM 1388 O O . LEU A 1 178 ? -24.419 -5.165 14.791 1.00 93.12 178 LEU A O 1
ATOM 1392 N N . PRO A 1 179 ? -25.333 -4.342 12.900 1.00 92.06 179 PRO A N 1
ATOM 1393 C CA . PRO A 1 179 ? -24.101 -3.717 12.435 1.00 92.06 179 PRO A CA 1
ATOM 1394 C C . PRO A 1 179 ? -23.506 -2.785 13.497 1.00 92.06 179 PRO A C 1
ATOM 1396 O O . PRO A 1 179 ? -24.227 -2.015 14.126 1.00 92.06 179 PRO A O 1
ATOM 1399 N N . LEU A 1 180 ? -22.179 -2.777 13.657 1.00 88.19 180 LEU A N 1
ATOM 1400 C CA . LEU A 1 180 ? -21.484 -1.945 14.660 1.00 88.19 180 LEU A CA 1
ATOM 1401 C C . LEU A 1 180 ? -21.765 -0.441 14.542 1.00 88.19 180 LEU A C 1
ATOM 1403 O O . LEU A 1 180 ? -21.593 0.301 15.508 1.00 88.19 180 LEU A O 1
ATOM 1407 N N . SER A 1 181 ? -22.166 0.021 13.358 1.00 89.38 181 SER A N 1
ATOM 1408 C CA . SER A 1 181 ? -22.596 1.400 13.121 1.00 89.38 181 SER A CA 1
ATOM 1409 C C . SER A 1 181 ? -23.928 1.742 13.796 1.00 89.38 181 SER A C 1
ATOM 1411 O O . SER A 1 181 ? -24.195 2.920 14.009 1.00 89.38 181 SER A O 1
ATOM 1413 N N . GLN A 1 182 ? -24.737 0.740 14.149 1.00 93.25 182 GLN A N 1
ATOM 1414 C CA . GLN A 1 182 ? -26.034 0.880 14.819 1.00 93.25 182 GLN A CA 1
ATOM 1415 C C . GLN A 1 182 ? -25.952 0.681 16.341 1.00 93.25 182 GLN A C 1
ATOM 1417 O O . GLN A 1 182 ? -26.930 0.920 17.043 1.00 93.25 182 GLN A O 1
ATOM 1422 N N . TRP A 1 183 ? -24.795 0.275 16.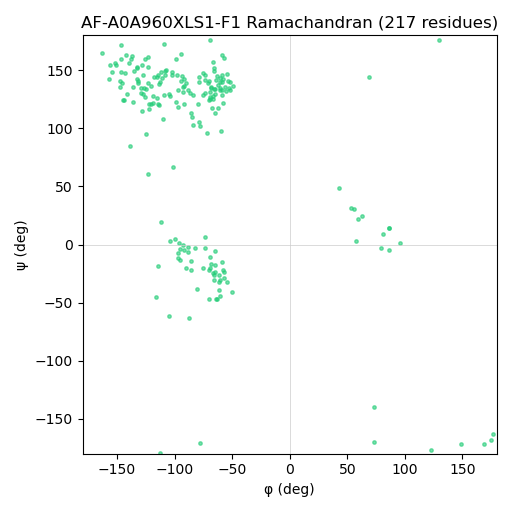874 1.00 93.62 183 TRP A N 1
ATOM 1423 C CA . TRP A 1 183 ? -24.589 0.164 18.319 1.00 93.62 183 TRP A CA 1
ATOM 1424 C C . TRP A 1 183 ? -24.533 1.557 18.957 1.00 93.62 183 TRP A C 1
ATOM 1426 O O . TRP A 1 183 ? -23.933 2.489 18.413 1.00 93.62 183 TRP A O 1
ATOM 1436 N N . THR A 1 184 ? -25.124 1.699 20.142 1.00 92.06 184 THR A N 1
ATOM 1437 C CA . THR A 1 184 ? -25.270 2.998 20.814 1.00 92.06 184 THR A CA 1
ATOM 1438 C C . THR A 1 184 ? -24.035 3.323 21.646 1.00 92.06 184 THR A C 1
ATOM 1440 O O . THR A 1 184 ? -23.597 2.502 22.448 1.00 92.06 184 THR A O 1
ATOM 1443 N N . ALA A 1 185 ? -23.474 4.526 21.499 1.00 92.38 185 ALA A N 1
ATOM 1444 C CA . ALA A 1 185 ? -22.379 4.990 22.352 1.00 92.38 185 ALA A CA 1
ATOM 1445 C C . ALA A 1 185 ? -22.894 5.383 23.746 1.00 92.38 185 ALA A C 1
ATOM 1447 O O . ALA A 1 185 ? -23.830 6.169 23.860 1.00 92.38 185 ALA A O 1
ATOM 1448 N N . VAL A 1 186 ? -22.266 4.850 24.796 1.00 91.94 186 VAL A N 1
ATOM 1449 C CA . VAL A 1 186 ? -22.627 5.097 26.205 1.00 91.94 186 VAL A CA 1
ATOM 1450 C C . VAL A 1 186 ? -21.552 5.847 26.986 1.00 91.94 186 VAL A C 1
ATOM 1452 O O . VAL A 1 186 ? -21.852 6.430 28.023 1.00 91.94 186 VAL A O 1
ATOM 1455 N N . ALA A 1 187 ? -20.316 5.870 26.486 1.00 92.38 187 ALA A N 1
ATOM 1456 C CA . ALA A 1 187 ? -19.237 6.669 27.055 1.00 92.38 187 ALA A CA 1
ATOM 1457 C C . ALA A 1 187 ? -18.213 7.066 25.986 1.00 92.38 187 ALA A C 1
ATOM 1459 O O . ALA A 1 187 ? -18.040 6.370 24.984 1.00 92.38 187 ALA A O 1
ATOM 1460 N N . THR A 1 188 ? -17.498 8.156 26.252 1.00 94.12 188 THR A N 1
ATOM 1461 C CA . THR A 1 188 ? -16.309 8.596 25.513 1.00 94.12 188 THR A CA 1
ATOM 1462 C C . THR A 1 188 ? -15.203 8.826 26.533 1.00 94.12 188 THR A C 1
ATOM 1464 O O . THR A 1 188 ? -15.440 9.497 27.535 1.00 94.12 188 THR A O 1
ATOM 1467 N N . ASN A 1 189 ? -14.016 8.267 26.312 1.00 94.44 189 ASN A N 1
ATOM 1468 C CA . ASN A 1 189 ? -12.892 8.400 27.237 1.00 94.44 189 ASN A CA 1
ATOM 1469 C C . ASN A 1 189 ? -11.550 8.427 26.484 1.00 94.44 189 ASN A C 1
ATOM 1471 O O . ASN A 1 189 ? -11.507 8.230 25.271 1.00 94.44 189 ASN A O 1
ATOM 1475 N N . GLN A 1 190 ? -10.462 8.711 27.196 1.00 93.69 190 GLN A N 1
ATOM 1476 C CA . GLN A 1 190 ? -9.103 8.739 26.660 1.00 93.69 190 GLN A CA 1
ATOM 1477 C C . GLN A 1 190 ? -8.294 7.553 27.172 1.00 93.69 190 GLN A C 1
ATOM 1479 O O . GLN A 1 190 ? -8.428 7.134 28.323 1.00 93.69 190 GLN A O 1
ATOM 1484 N N . ILE A 1 191 ? -7.409 7.066 26.315 1.00 94.38 191 ILE A N 1
ATOM 1485 C CA . ILE A 1 191 ? -6.274 6.238 26.698 1.00 94.38 191 ILE A CA 1
ATOM 1486 C C . ILE A 1 191 ? -5.160 7.198 27.112 1.00 94.38 191 ILE A C 1
ATOM 1488 O O . ILE A 1 191 ? -4.859 8.156 26.396 1.00 94.38 191 ILE A O 1
ATOM 1492 N N . ASN A 1 192 ? -4.574 6.990 28.288 1.00 94.88 192 ASN A N 1
ATOM 1493 C CA . ASN A 1 192 ? -3.547 7.887 28.808 1.00 94.88 192 ASN A CA 1
ATOM 1494 C C . ASN A 1 19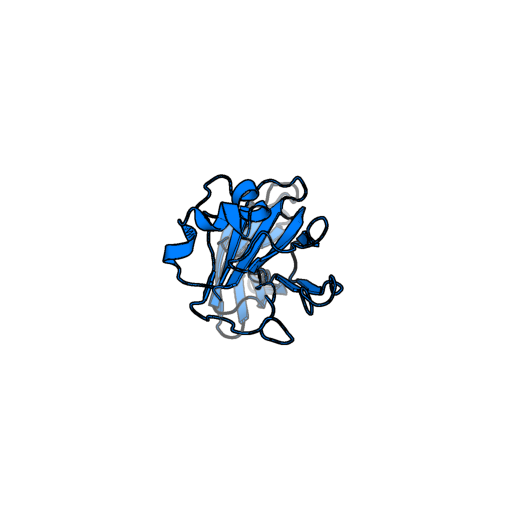2 ? -2.238 7.789 27.989 1.00 94.88 192 ASN A C 1
ATOM 1496 O O . ASN A 1 192 ? -2.100 6.971 27.077 1.00 94.88 192 ASN A O 1
ATOM 1500 N N . ALA A 1 193 ? -1.248 8.623 28.317 1.00 92.94 193 ALA A N 1
ATOM 1501 C CA . ALA A 1 193 ? 0.043 8.631 27.622 1.00 92.94 193 ALA A CA 1
ATOM 1502 C C . ALA A 1 193 ? 0.862 7.333 27.800 1.00 92.94 193 ALA A C 1
ATOM 1504 O O . ALA A 1 193 ? 1.774 7.085 27.018 1.00 92.94 193 ALA A O 1
ATOM 1505 N N . ALA A 1 194 ? 0.541 6.515 28.807 1.00 94.31 194 ALA A N 1
ATOM 1506 C CA . ALA A 1 194 ? 1.141 5.200 29.030 1.00 94.31 194 ALA A CA 1
ATOM 1507 C C . ALA A 1 194 ? 0.400 4.067 28.292 1.00 94.31 194 ALA A C 1
ATOM 1509 O O . ALA A 1 194 ? 0.833 2.921 28.354 1.00 94.31 194 ALA A O 1
ATOM 1510 N N . GLY A 1 195 ? -0.694 4.371 27.583 1.00 93.50 195 GLY A N 1
ATOM 1511 C CA . GLY A 1 195 ? -1.487 3.373 26.872 1.00 93.50 195 GLY A CA 1
ATOM 1512 C C . GLY A 1 195 ? -2.554 2.690 27.727 1.00 93.50 195 GLY A C 1
ATOM 1513 O O . GLY A 1 195 ? -3.097 1.687 27.293 1.00 93.50 195 GLY A O 1
ATOM 1514 N N . GLU A 1 196 ? -2.889 3.201 28.912 1.00 96.62 196 GLU A N 1
ATOM 1515 C CA . GLU A 1 196 ? -3.856 2.580 29.829 1.00 96.62 196 GLU A CA 1
ATOM 1516 C C . GLU A 1 196 ? -5.180 3.358 29.879 1.00 96.62 196 GLU A C 1
ATOM 1518 O O . GLU A 1 196 ? -5.210 4.587 29.749 1.00 96.62 196 GLU A O 1
ATOM 1523 N N . PHE A 1 197 ? -6.287 2.659 30.138 1.00 96.31 197 PHE A N 1
ATOM 1524 C CA . PHE A 1 197 ? -7.584 3.281 30.408 1.00 96.31 197 PHE A CA 1
ATOM 1525 C C . PHE A 1 197 ? -8.354 2.576 31.533 1.00 96.31 197 PHE A C 1
ATOM 1527 O O . PHE A 1 197 ? -8.197 1.383 31.792 1.00 96.31 197 PHE A O 1
ATOM 1534 N N . SER A 1 198 ? -9.258 3.326 32.167 1.00 96.75 198 SER A N 1
ATOM 1535 C CA . SER A 1 198 ? -10.314 2.805 33.036 1.00 96.75 198 SER A CA 1
ATOM 1536 C C . SER A 1 198 ? -11.563 3.661 32.847 1.00 96.75 198 SER A C 1
ATOM 1538 O O . SER A 1 198 ? -11.516 4.880 33.006 1.00 96.75 198 SER A O 1
ATOM 1540 N N . VAL A 1 199 ? -12.685 3.036 32.498 1.00 96.12 199 VAL A N 1
ATOM 1541 C CA . VAL A 1 199 ? -13.966 3.701 32.240 1.00 96.12 199 VAL A CA 1
ATOM 1542 C C . VAL A 1 199 ? -15.079 3.041 33.042 1.00 96.12 199 VAL A C 1
ATOM 1544 O O . VAL A 1 199 ? -15.237 1.821 33.025 1.00 96.12 199 VAL A O 1
ATOM 1547 N N . THR A 1 200 ? -15.855 3.866 33.737 1.00 95.38 200 THR A N 1
ATOM 1548 C CA . THR A 1 200 ? -17.027 3.446 34.508 1.00 95.38 200 THR A CA 1
ATOM 1549 C C . THR A 1 200 ? -18.277 3.712 33.680 1.00 95.38 200 THR A C 1
ATOM 1551 O O . THR A 1 200 ? -18.515 4.842 33.262 1.00 95.38 200 THR A O 1
ATOM 1554 N N . ASN A 1 201 ? -19.067 2.672 33.438 1.00 91.00 201 ASN A N 1
ATOM 1555 C CA . ASN A 1 201 ? -20.276 2.711 32.630 1.00 91.00 201 ASN A CA 1
ATOM 1556 C C . ASN A 1 201 ? -21.472 2.330 33.498 1.00 91.00 201 ASN A C 1
ATOM 1558 O O . ASN A 1 201 ? -21.478 1.277 34.136 1.00 91.00 201 ASN A O 1
ATOM 1562 N N . LYS A 1 202 ? -22.504 3.170 33.479 1.00 88.19 202 LYS A N 1
ATOM 1563 C CA . LYS A 1 202 ? -23.774 2.895 34.153 1.00 88.19 202 LYS A CA 1
ATOM 1564 C C . LYS A 1 202 ? -24.469 1.698 33.496 1.00 88.19 202 LYS A C 1
ATOM 1566 O O . LYS A 1 202 ? -24.569 1.636 32.269 1.00 88.19 202 LYS A O 1
ATOM 1571 N N . VAL A 1 203 ? -24.960 0.761 34.309 1.00 81.62 203 VAL A N 1
ATOM 1572 C CA . VAL A 1 203 ? -25.709 -0.434 33.852 1.00 81.62 203 VAL A CA 1
ATOM 1573 C C . VAL A 1 203 ? -27.221 -0.286 34.109 1.00 81.62 203 VAL A C 1
ATOM 1575 O O . VAL A 1 203 ? -28.004 -1.192 33.849 1.00 81.62 203 VAL A O 1
ATOM 1578 N N . GLU A 1 204 ? -27.659 0.864 34.619 1.00 68.25 204 GLU A N 1
ATOM 1579 C CA . GLU A 1 204 ? -29.019 1.061 35.129 1.00 68.25 204 GLU A CA 1
ATOM 1580 C C . GLU A 1 204 ? -30.117 0.932 34.050 1.00 68.25 204 GLU A C 1
ATOM 1582 O O . GLU A 1 204 ? -29.972 1.395 32.917 1.00 68.25 204 GLU A O 1
ATOM 1587 N N . GLY A 1 205 ? -31.251 0.330 34.438 1.00 62.78 205 GLY A N 1
ATOM 1588 C CA . GLY A 1 205 ? -32.516 0.391 33.693 1.00 62.78 205 GLY A CA 1
ATOM 1589 C C . GLY A 1 205 ? -32.736 -0.643 32.586 1.00 62.78 205 GLY A C 1
ATOM 1590 O O . GLY A 1 205 ? -33.646 -0.458 31.781 1.00 62.78 205 GLY A O 1
ATOM 1591 N N . VAL A 1 206 ? -31.947 -1.718 32.513 1.00 59.19 206 VAL A N 1
ATOM 1592 C CA . VAL A 1 206 ? -32.035 -2.687 31.407 1.00 59.19 206 VAL A CA 1
ATOM 1593 C C . VAL A 1 206 ? -32.517 -4.050 31.889 1.00 59.19 206 VAL A C 1
ATOM 1595 O O . VAL A 1 206 ? -31.863 -4.689 32.710 1.00 59.19 206 VAL A O 1
ATOM 1598 N N . SER A 1 207 ? -33.640 -4.534 31.356 1.00 62.44 207 SER A N 1
ATOM 1599 C CA . SER A 1 207 ? -34.033 -5.936 31.505 1.00 62.44 207 SER A CA 1
ATOM 1600 C C . SER A 1 207 ? -33.336 -6.767 30.425 1.00 62.44 207 SER A C 1
ATOM 1602 O O . SER A 1 207 ? -33.747 -6.737 29.268 1.00 62.44 207 SER A O 1
ATOM 1604 N N . GLY A 1 208 ? -32.281 -7.494 30.792 1.00 76.31 208 GLY A N 1
ATOM 1605 C CA . GLY A 1 208 ? -31.584 -8.429 29.902 1.00 76.31 208 GLY A CA 1
ATOM 1606 C C . GLY A 1 208 ? -30.067 -8.246 29.854 1.00 76.31 208 GLY A C 1
ATOM 1607 O O . GLY A 1 208 ? -29.504 -7.356 30.489 1.00 76.31 208 GLY A O 1
ATOM 1608 N N . ALA A 1 209 ? -29.396 -9.130 29.113 1.00 83.00 209 ALA A N 1
ATOM 1609 C CA . ALA A 1 209 ? -27.958 -9.042 28.883 1.00 83.00 209 ALA A CA 1
ATOM 1610 C C . ALA A 1 209 ? -27.639 -7.900 27.904 1.00 83.00 209 ALA A C 1
ATOM 1612 O O . ALA A 1 209 ? -28.351 -7.703 26.922 1.00 83.00 209 ALA A O 1
ATOM 1613 N N . ARG A 1 210 ? -26.544 -7.175 28.155 1.00 88.06 210 ARG A N 1
ATOM 1614 C CA . ARG A 1 210 ? -25.986 -6.182 27.230 1.00 88.06 210 ARG A CA 1
ATOM 1615 C C . ARG A 1 210 ? -24.585 -6.569 26.798 1.00 88.06 210 ARG A C 1
ATOM 1617 O O . ARG A 1 210 ? -23.789 -7.073 27.588 1.00 88.06 210 ARG A O 1
ATOM 1624 N N . LEU A 1 211 ? -24.286 -6.262 25.547 1.00 91.12 211 LEU A N 1
ATOM 1625 C CA . LEU A 1 211 ? -22.964 -6.357 24.957 1.00 91.12 211 LEU A CA 1
ATOM 1626 C C . LEU A 1 211 ? -22.268 -5.006 25.079 1.00 91.12 211 LEU A C 1
ATOM 1628 O O . LEU A 1 211 ? -22.903 -3.957 24.967 1.00 91.12 211 LEU A O 1
ATOM 1632 N N . TYR A 1 212 ? -20.955 -5.035 25.278 1.00 92.62 212 TYR A N 1
ATOM 1633 C CA . TYR A 1 212 ? -20.116 -3.843 25.338 1.00 92.62 212 TYR A CA 1
ATOM 1634 C C . TYR A 1 212 ? -18.894 -4.043 24.453 1.00 92.62 212 TYR A C 1
ATOM 1636 O O . TYR A 1 212 ? -18.300 -5.121 24.433 1.00 92.62 212 TYR A O 1
ATOM 1644 N N . ARG A 1 213 ? -18.511 -2.997 23.723 1.00 92.56 213 ARG A N 1
ATOM 1645 C CA . ARG A 1 213 ? -17.316 -2.992 22.878 1.00 92.56 213 ARG A CA 1
ATOM 1646 C C . ARG A 1 213 ? -16.642 -1.625 22.919 1.00 92.56 213 ARG A C 1
ATOM 1648 O O . ARG A 1 213 ? -17.313 -0.601 23.026 1.00 92.56 213 ARG A O 1
ATOM 1655 N N . LEU A 1 214 ? -15.317 -1.616 22.810 1.00 93.44 214 LEU A N 1
ATOM 1656 C CA . LEU A 1 214 ? -14.533 -0.396 22.644 1.00 93.44 214 LEU A CA 1
ATOM 1657 C C . LEU A 1 214 ? -14.358 -0.080 21.157 1.00 93.44 214 LEU A C 1
ATOM 1659 O O . LEU A 1 214 ? -14.123 -0.978 20.343 1.00 93.44 214 LEU A O 1
ATOM 1663 N N . ARG A 1 215 ? -14.477 1.198 20.798 1.00 88.56 215 ARG A N 1
ATOM 1664 C CA . ARG A 1 215 ? -14.328 1.682 19.423 1.00 88.56 215 ARG A CA 1
ATOM 1665 C C . ARG A 1 215 ? -13.482 2.949 19.398 1.00 88.56 215 ARG A C 1
ATOM 1667 O O . ARG A 1 215 ? -13.868 3.948 19.999 1.00 88.56 215 ARG A O 1
ATOM 1674 N N . LEU A 1 216 ? -12.380 2.933 18.656 1.00 86.44 216 LEU A N 1
ATOM 1675 C CA . LEU A 1 216 ? -11.648 4.154 18.318 1.00 86.44 216 LEU A CA 1
ATOM 1676 C C . LEU A 1 216 ? -12.432 4.955 17.263 1.00 86.44 216 LEU A C 1
ATOM 1678 O O . LEU A 1 216 ? -13.097 4.345 16.420 1.00 86.44 216 LEU A O 1
ATOM 1682 N N . PRO A 1 217 ? -12.397 6.296 17.287 1.00 71.88 217 PRO A N 1
ATOM 1683 C CA . PRO A 1 217 ? -12.858 7.085 16.156 1.00 71.88 217 PRO A CA 1
ATOM 1684 C C . PRO A 1 217 ? -12.021 6.697 14.931 1.00 71.88 217 PRO A C 1
ATOM 1686 O O . PRO A 1 217 ? -10.795 6.624 15.010 1.00 71.88 217 PRO A O 1
ATOM 1689 N N . TRP A 1 218 ? -12.693 6.371 13.827 1.00 56.56 218 TRP A N 1
ATOM 1690 C CA . TRP A 1 218 ? -12.013 6.097 12.563 1.00 56.56 218 TRP A CA 1
ATOM 1691 C C . TRP A 1 218 ? -11.227 7.347 12.128 1.00 56.56 218 TRP A C 1
ATOM 1693 O O . TRP A 1 218 ? -11.748 8.451 12.320 1.00 56.56 218 TRP A O 1
ATOM 1703 N N . PRO A 1 219 ? -10.006 7.201 11.583 1.00 48.53 219 PRO A N 1
ATOM 1704 C CA . PRO A 1 219 ? -9.365 8.282 10.842 1.00 48.53 219 PRO A CA 1
ATOM 1705 C C . PRO A 1 219 ? -10.156 8.649 9.578 1.00 48.53 219 PRO A C 1
ATOM 1707 O O . PRO A 1 219 ? -10.867 7.768 9.036 1.00 48.53 219 PRO A O 1
#

Nearest PDB structures (foldseek):
  2yn3-assembly1_A  TM=7.387E-01  e=4.398E-02  Salmonella enterica subsp. enterica serovar Typhimurium str. LT2
  2yn3-assembly3_D  TM=5.864E-01  e=4.398E-02  Salmonella enterica subsp. enterica serovar Typhimurium str. LT2
  2yn3-assembly1_C  TM=5.987E-01  e=5.787E-02  Salmonella enterica subsp. enterica serovar Typhimurium str. LT2
  3s98-assembly1_A  TM=4.946E-01  e=2.995E-02  Homo sapiens
  5c14-assembly1_A  TM=4.169E-01  e=4.163E-02  Homo sapiens

pLDDT: mean 83.71, std 13.14, range [40.78, 96.81]

Secondary structure (DSSP, 8-state):
--EEEEEEEEETT--EEEEEEEES-GGGGG-THHHHH-HHHHHHHTT---EEEEE----S--SGGGS-PPPP--SB-TTSPBPPSEEEEEEEEEEETTS---B-TT-EEEEE-SS-EEEEPPP-STTS-S-EEEE---PPPPPPEEEEEEEETTEEEEEEE-STT-EEEEEEES-TTS-TTSSEEEEEEE--TTSEEEEEEE-TT-SS--EEEEEPPP-

Radius of gyration: 26.05 Å; Cα contacts (8 Å, |Δi|>4): 459; chains: 1; bounding box: 62×31×71 Å